Protein AF-R7QV29-F1 (afdb_monomer_lite)

pLDDT: mean 88.35, std 14.62, range [29.02, 98.06]

Secondary structure (DSSP, 8-state):
---S-TTS-SSPPPEEEEEEEEEE-TTSEEEEEEEEEEEEETT-EEEEE-TTS--EEEE--EEEEETTEEESEEESSEEEEEEET--GGG--TT-EEES--THHHHT-TT----HHHHHHHHHHHHHTT-HHHHHHHHHHHHT-EEEEE-EEETTEEE---EE-TTS-EEEEEBSSHHHHHTSTTSS-SSS-S-EEEEEHHHHHHHHHTT-SEEEESTTSSS-EEEEHHHHHHH--

Foldseek 3Di:
DDDPDPPPPPDPWWKKWWFADWDDPDLFWIKTKTWMAIKDFQQQKKWKDFQPDDIDIFGQNWKALDVVRTDGMDHGGIIITTTTRYDPVNHDHRIMIISDDQVVCVVPQQFTADSSQVNLLVCCVVCVVPPVSVVRNLSSQQFDKWKFAWADDPPDIDGDWDADPVGAIARETENGPVLVVLPPPPDDPNRHGTIGIDHSVRRLVVCVPPGQFHWYSPRDPRIDTDGNVNSVVSND

Structure (mmCIF, N/CA/C/O backbone):
data_AF-R7QV29-F1
#
_entry.id   AF-R7QV29-F1
#
loop_
_atom_site.group_PDB
_atom_site.id
_atom_site.type_symbol
_atom_site.label_atom_id
_atom_site.label_alt_id
_atom_site.label_comp_id
_atom_site.label_asym_id
_atom_site.label_entity_id
_atom_site.label_seq_id
_atom_site.pdbx_PDB_ins_code
_atom_site.Cartn_x
_atom_site.Cartn_y
_atom_site.Cartn_z
_atom_site.occupancy
_atom_site.B_iso_or_equiv
_atom_site.auth_seq_id
_atom_site.auth_comp_id
_atom_site.auth_asym_id
_atom_site.auth_atom_id
_atom_site.pdbx_PDB_model_num
ATOM 1 N N . MET A 1 1 ? -12.375 -16.894 -21.759 1.00 30.44 1 MET A N 1
ATOM 2 C CA . MET A 1 1 ? -12.915 -17.848 -20.767 1.00 30.44 1 MET A CA 1
ATOM 3 C C . MET A 1 1 ? -12.018 -19.079 -20.794 1.00 30.44 1 MET A C 1
ATOM 5 O O . MET A 1 1 ? -11.890 -19.661 -21.859 1.00 30.44 1 MET A O 1
ATOM 9 N N . GLY A 1 2 ? -11.360 -19.388 -19.665 1.00 30.58 2 GLY A N 1
ATOM 10 C CA . GLY A 1 2 ? -10.344 -20.448 -19.492 1.00 30.58 2 GLY A CA 1
ATOM 11 C C . GLY A 1 2 ? -8.969 -20.074 -20.071 1.00 30.58 2 GLY A C 1
ATOM 12 O O . GLY A 1 2 ? -8.915 -19.485 -21.136 1.00 30.58 2 GLY A O 1
ATOM 13 N N . LEU A 1 3 ? -7.810 -20.314 -19.462 1.00 32.19 3 LEU A N 1
ATOM 14 C CA . LEU A 1 3 ? -7.405 -21.045 -18.265 1.00 32.19 3 LEU A CA 1
ATOM 15 C C . LEU A 1 3 ? -6.012 -20.490 -17.891 1.00 32.19 3 LEU A C 1
ATOM 17 O O . LEU A 1 3 ? -5.029 -20.883 -18.504 1.00 32.19 3 LEU A O 1
ATOM 21 N N . PHE A 1 4 ? -5.903 -19.597 -16.905 1.00 33.19 4 PHE A N 1
ATOM 22 C CA . PHE A 1 4 ? -4.655 -19.499 -16.139 1.00 33.19 4 PHE A CA 1
ATOM 23 C C . PHE A 1 4 ? -4.859 -20.382 -14.918 1.00 33.19 4 PHE A C 1
ATOM 25 O O . PHE A 1 4 ? -5.680 -20.091 -14.043 1.00 33.19 4 PHE A O 1
ATOM 32 N N . GLY A 1 5 ? -4.243 -21.558 -14.996 1.00 30.06 5 GLY A N 1
ATOM 33 C CA . GLY A 1 5 ? -4.505 -22.700 -14.143 1.00 30.06 5 GLY A CA 1
ATOM 34 C C . GLY A 1 5 ? -4.355 -22.368 -12.665 1.00 30.06 5 GLY A C 1
ATOM 35 O O . GLY A 1 5 ? -3.378 -21.773 -12.226 1.00 30.06 5 GLY A O 1
ATOM 36 N N . LYS A 1 6 ? -5.303 -22.874 -11.875 1.00 34.66 6 LYS A N 1
ATOM 37 C CA . LYS A 1 6 ? -5.246 -22.985 -10.409 1.00 34.66 6 LYS A CA 1
ATOM 38 C C . LYS A 1 6 ? -4.009 -23.747 -9.880 1.00 34.66 6 LYS A C 1
ATOM 40 O O . LYS A 1 6 ? -3.903 -23.910 -8.674 1.00 34.66 6 LYS A O 1
ATOM 45 N N . LYS A 1 7 ? -3.114 -24.237 -10.749 1.00 29.02 7 LYS A N 1
ATOM 46 C CA . LYS A 1 7 ? -2.024 -25.169 -10.426 1.00 29.02 7 LYS A CA 1
ATOM 47 C C . LYS A 1 7 ? -0.614 -24.559 -10.423 1.00 29.02 7 LYS A C 1
ATOM 49 O O . LYS A 1 7 ? 0.268 -25.199 -9.877 1.00 29.02 7 LYS A O 1
ATOM 54 N N . ASP A 1 8 ? -0.429 -23.330 -10.916 1.00 33.72 8 ASP A N 1
ATOM 55 C CA . ASP A 1 8 ? 0.875 -22.627 -10.888 1.00 33.72 8 ASP A CA 1
ATOM 56 C C . ASP A 1 8 ? 1.001 -21.632 -9.715 1.00 33.72 8 ASP A C 1
ATOM 58 O O . ASP A 1 8 ? 1.963 -20.880 -9.619 1.00 33.72 8 ASP A O 1
ATOM 62 N N . ARG A 1 9 ? 0.012 -21.593 -8.807 1.00 42.16 9 ARG A N 1
ATOM 63 C CA . ARG A 1 9 ? -0.048 -20.629 -7.690 1.00 42.16 9 ARG A CA 1
ATOM 64 C C . ARG A 1 9 ? 0.623 -21.107 -6.397 1.00 42.16 9 ARG A C 1
ATOM 66 O O . ARG A 1 9 ? 0.481 -20.447 -5.371 1.00 42.16 9 ARG A O 1
ATOM 73 N N . GLU A 1 10 ? 1.341 -22.226 -6.415 1.00 38.50 10 GLU A N 1
ATOM 74 C CA . GLU A 1 10 ? 2.163 -22.639 -5.274 1.00 38.50 10 GLU A CA 1
ATOM 75 C C . GLU A 1 10 ? 3.610 -22.158 -5.464 1.00 38.50 10 GLU A C 1
ATOM 77 O O . GLU A 1 10 ? 4.385 -22.742 -6.216 1.00 38.50 10 GLU A O 1
ATOM 82 N N . LYS A 1 11 ? 3.942 -21.094 -4.711 1.00 39.00 11 LYS A N 1
ATOM 83 C CA . LYS A 1 11 ? 5.266 -20.477 -4.480 1.00 39.00 11 LYS A CA 1
ATOM 84 C C . LYS A 1 11 ? 5.847 -19.530 -5.545 1.00 39.00 11 LYS A C 1
ATOM 86 O O . LYS A 1 11 ? 7.061 -19.484 -5.712 1.00 39.00 11 LYS A O 1
ATOM 91 N N . ALA A 1 12 ? 5.040 -18.648 -6.130 1.00 53.72 12 ALA A N 1
ATOM 92 C CA . ALA A 1 12 ? 5.556 -17.292 -6.344 1.00 53.72 12 ALA A CA 1
ATOM 93 C C . ALA A 1 12 ? 5.382 -16.542 -5.015 1.00 53.72 12 ALA A C 1
ATOM 95 O O . ALA A 1 12 ? 4.271 -16.499 -4.483 1.00 53.72 12 ALA A O 1
ATOM 96 N N . GLY A 1 13 ? 6.465 -16.026 -4.430 1.00 73.69 13 GLY A N 1
ATOM 97 C CA . GLY A 1 13 ? 6.347 -15.140 -3.271 1.00 73.69 13 GLY A CA 1
ATOM 98 C C . GLY A 1 13 ? 5.422 -13.969 -3.612 1.00 73.69 13 GLY A C 1
ATOM 99 O O . GLY A 1 13 ? 5.415 -13.495 -4.749 1.00 73.69 13 GLY A O 1
ATOM 100 N N . GLN A 1 14 ? 4.600 -13.520 -2.663 1.00 88.50 14 GLN A N 1
ATOM 101 C CA . GLN A 1 14 ? 3.883 -12.262 -2.853 1.00 88.50 14 GLN A CA 1
ATOM 102 C C . GLN A 1 14 ? 4.903 -11.128 -2.948 1.00 88.50 14 GLN A C 1
ATOM 104 O O . GLN A 1 14 ? 5.891 -11.120 -2.208 1.00 88.50 14 GLN A O 1
ATOM 109 N N . PHE A 1 15 ? 4.662 -10.167 -3.836 1.00 94.56 15 PHE A N 1
ATOM 110 C CA . PHE A 1 15 ? 5.488 -8.970 -3.881 1.00 94.56 15 PHE A CA 1
ATOM 111 C C . PHE A 1 15 ? 4.684 -7.708 -4.147 1.00 94.56 15 PHE A C 1
ATOM 113 O O . PHE A 1 15 ? 3.600 -7.729 -4.735 1.00 94.56 15 PHE A O 1
ATOM 120 N N . ILE A 1 16 ? 5.270 -6.593 -3.735 1.00 96.06 16 ILE A N 1
ATOM 121 C CA . ILE A 1 16 ? 4.829 -5.234 -4.005 1.00 96.06 16 ILE A CA 1
ATOM 122 C C . ILE A 1 16 ? 6.014 -4.494 -4.617 1.00 96.06 16 ILE A C 1
ATOM 124 O O . ILE A 1 16 ? 7.119 -4.558 -4.093 1.00 96.06 16 ILE A O 1
ATOM 128 N N . PHE A 1 17 ? 5.800 -3.786 -5.715 1.00 98.00 17 PHE A N 1
ATOM 129 C CA . PHE A 1 17 ? 6.807 -2.955 -6.358 1.00 98.00 17 PHE A CA 1
ATOM 130 C C . PHE A 1 17 ? 6.273 -1.532 -6.496 1.00 98.00 17 PHE A C 1
ATOM 132 O O . PHE A 1 17 ? 5.232 -1.326 -7.118 1.00 98.00 17 PHE A O 1
ATOM 139 N N . LEU A 1 18 ? 6.974 -0.548 -5.934 1.00 98.06 18 LEU A N 1
ATOM 140 C CA . LEU A 1 18 ? 6.636 0.866 -6.101 1.00 98.06 18 LEU A CA 1
ATOM 141 C C . LEU A 1 18 ? 7.460 1.462 -7.242 1.00 98.06 18 LEU A C 1
ATOM 143 O O . LEU A 1 18 ? 8.682 1.554 -7.142 1.00 98.06 18 LEU A O 1
ATOM 147 N N . THR A 1 19 ? 6.791 1.920 -8.299 1.00 97.69 19 THR A N 1
ATOM 148 C CA . THR A 1 19 ? 7.456 2.549 -9.446 1.00 97.69 19 THR A CA 1
ATOM 149 C C . THR A 1 19 ? 7.953 3.944 -9.093 1.00 97.69 19 THR A C 1
ATOM 151 O O . THR A 1 19 ? 7.160 4.855 -8.863 1.00 97.69 19 THR A O 1
ATOM 154 N N . GLU A 1 20 ? 9.262 4.154 -9.126 1.00 97.44 20 GLU A N 1
ATOM 155 C CA . GLU A 1 20 ? 9.877 5.445 -8.813 1.00 97.44 20 GLU A CA 1
ATOM 156 C C . GLU A 1 20 ? 10.260 6.233 -10.066 1.00 97.44 20 GLU A C 1
ATOM 158 O O . GLU A 1 20 ? 10.192 7.465 -10.072 1.00 97.44 20 GLU A O 1
ATOM 163 N N . GLN A 1 21 ? 10.659 5.531 -11.127 1.00 96.25 21 GLN A N 1
ATOM 164 C CA . GLN A 1 21 ? 11.055 6.106 -12.410 1.00 96.25 21 GLN A CA 1
ATOM 165 C C . GLN A 1 21 ? 10.617 5.207 -13.560 1.00 96.25 21 GLN A C 1
ATOM 167 O O . GLN A 1 21 ? 10.436 4.002 -13.398 1.00 96.25 21 GLN A O 1
ATOM 172 N N . ILE A 1 22 ? 10.426 5.803 -14.736 1.00 96.12 22 ILE A N 1
ATOM 173 C CA . ILE A 1 22 ? 9.948 5.094 -15.921 1.00 96.12 22 ILE A CA 1
ATOM 174 C C . ILE A 1 22 ? 10.713 5.590 -17.140 1.00 96.12 22 ILE A C 1
ATOM 176 O O . ILE A 1 22 ? 10.711 6.787 -17.436 1.00 96.12 22 ILE A O 1
ATOM 180 N N . PHE A 1 23 ? 11.299 4.654 -17.876 1.00 94.31 23 PHE A N 1
ATOM 181 C CA . PHE A 1 23 ? 12.044 4.894 -19.101 1.00 94.31 23 PHE A CA 1
ATOM 182 C C . PHE A 1 23 ? 11.326 4.231 -20.274 1.00 94.31 23 PHE A C 1
ATOM 184 O O . PHE A 1 23 ? 10.958 3.058 -20.215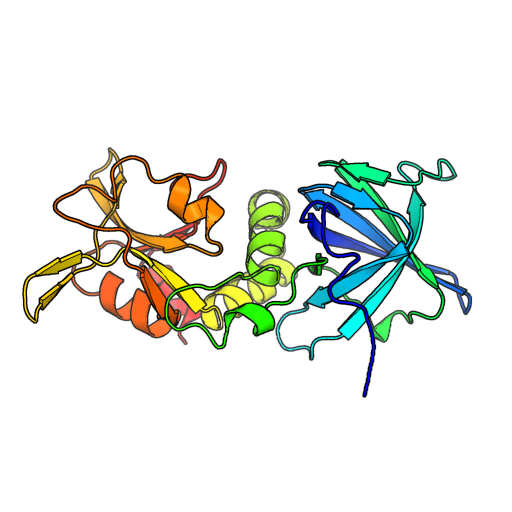 1.00 94.31 23 PHE A O 1
ATOM 191 N N . SER A 1 24 ? 11.120 4.986 -21.353 1.00 91.44 24 SER A N 1
ATOM 192 C CA . SER A 1 24 ? 10.597 4.429 -22.599 1.00 91.44 24 SER A CA 1
ATOM 193 C C . SER A 1 24 ? 11.737 3.915 -23.464 1.00 91.44 24 SER A C 1
ATOM 195 O O . SER A 1 24 ? 12.696 4.636 -23.728 1.00 91.44 24 SER A O 1
ATOM 197 N N . MET A 1 25 ? 11.599 2.680 -23.941 1.00 87.00 25 MET A N 1
ATOM 198 C CA . MET A 1 25 ? 12.522 2.045 -24.881 1.00 87.00 25 MET A CA 1
ATOM 199 C C . MET A 1 25 ? 11.965 2.124 -26.314 1.00 87.00 25 MET A C 1
ATOM 201 O O . MET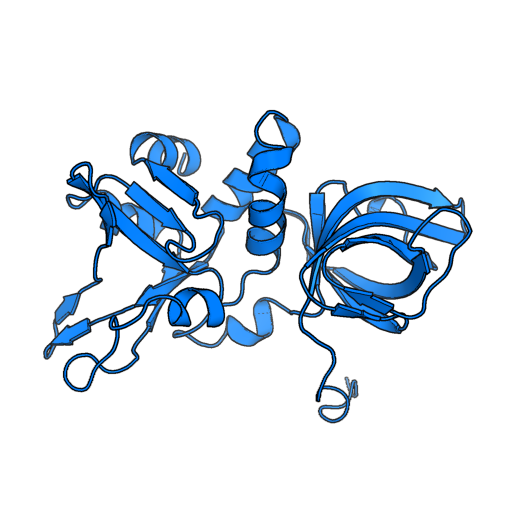 A 1 25 ? 11.992 1.154 -27.071 1.00 87.00 25 MET A O 1
ATOM 205 N N . GLY A 1 26 ? 11.390 3.273 -26.685 1.00 81.06 26 GLY A N 1
ATOM 206 C CA . GLY A 1 26 ? 10.747 3.469 -27.985 1.00 81.06 26 GLY A CA 1
ATOM 207 C C . GLY A 1 26 ? 9.526 2.564 -28.170 1.00 81.06 26 GLY A C 1
ATOM 208 O O . GLY A 1 26 ? 8.640 2.539 -27.320 1.00 81.06 26 GLY A O 1
ATOM 209 N N . GLN A 1 27 ? 9.477 1.824 -29.283 1.00 77.62 27 GLN A N 1
ATOM 210 C CA . GLN A 1 27 ? 8.390 0.874 -29.571 1.00 77.62 27 GLN A CA 1
ATOM 211 C C . GLN A 1 27 ? 8.576 -0.505 -28.920 1.00 77.62 27 GLN A C 1
ATOM 213 O O . GLN A 1 27 ? 7.690 -1.344 -29.040 1.00 77.62 27 GLN A O 1
ATOM 218 N N . ILE A 1 28 ? 9.704 -0.743 -28.240 1.00 83.81 28 ILE A N 1
ATOM 219 C CA . ILE A 1 28 ? 10.023 -2.044 -27.635 1.00 83.81 28 ILE A CA 1
ATOM 220 C C . ILE A 1 28 ? 9.204 -2.250 -26.355 1.00 83.81 28 ILE A C 1
ATOM 222 O O . ILE A 1 28 ? 8.608 -3.305 -26.149 1.00 83.81 28 ILE A O 1
ATOM 226 N N . GLY A 1 29 ? 9.145 -1.229 -25.501 1.00 92.88 29 GLY A N 1
ATOM 227 C CA . GLY A 1 29 ? 8.442 -1.326 -24.230 1.00 92.88 29 GLY A CA 1
ATOM 228 C C . GLY A 1 29 ? 8.845 -0.257 -23.226 1.00 92.88 29 GLY A C 1
ATOM 229 O O . GLY A 1 29 ? 9.386 0.802 -23.577 1.00 92.88 29 GLY A O 1
ATOM 230 N N . ILE A 1 30 ? 8.588 -0.561 -21.958 1.00 95.69 30 ILE A N 1
ATOM 231 C CA . ILE A 1 30 ? 8.885 0.297 -20.812 1.00 95.69 30 ILE A CA 1
ATOM 232 C C . ILE A 1 30 ? 9.823 -0.421 -19.843 1.00 95.69 30 ILE A C 1
ATOM 234 O O . ILE A 1 30 ? 9.645 -1.605 -19.575 1.00 95.69 30 ILE A O 1
ATOM 238 N N . ALA A 1 31 ? 10.769 0.324 -19.270 1.00 96.06 31 ALA A N 1
ATOM 239 C CA . ALA A 1 31 ? 11.483 -0.060 -18.058 1.00 96.06 31 ALA A CA 1
ATOM 240 C C . ALA A 1 31 ? 10.973 0.782 -16.878 1.00 96.06 31 ALA A C 1
ATOM 242 O O . ALA A 1 31 ? 11.036 2.014 -16.909 1.00 96.06 31 ALA A O 1
ATOM 243 N N . ALA A 1 32 ? 10.446 0.124 -15.851 1.00 97.31 32 ALA A N 1
ATOM 244 C CA . ALA A 1 32 ? 10.024 0.725 -14.595 1.00 97.31 32 ALA A CA 1
ATOM 245 C C . ALA A 1 32 ? 11.087 0.443 -13.531 1.00 97.31 32 ALA A C 1
ATOM 247 O O . ALA A 1 32 ? 11.378 -0.712 -13.237 1.00 97.31 32 ALA A O 1
ATOM 248 N N . VAL A 1 33 ? 11.658 1.492 -12.946 1.00 97.94 33 VAL A N 1
ATOM 249 C CA . VAL A 1 33 ? 12.658 1.384 -11.878 1.00 97.94 33 VAL A CA 1
ATOM 250 C C . VAL A 1 33 ? 12.003 1.722 -10.552 1.00 97.94 33 VAL A C 1
ATOM 252 O O . VAL A 1 33 ? 11.277 2.714 -10.446 1.00 97.94 33 VAL A O 1
ATOM 255 N N . GLY A 1 34 ? 12.249 0.895 -9.545 1.00 98.00 34 GLY A N 1
ATOM 256 C CA . GLY A 1 34 ? 11.598 1.019 -8.253 1.00 98.00 34 GLY A CA 1
ATOM 257 C C . GLY A 1 34 ? 12.096 0.005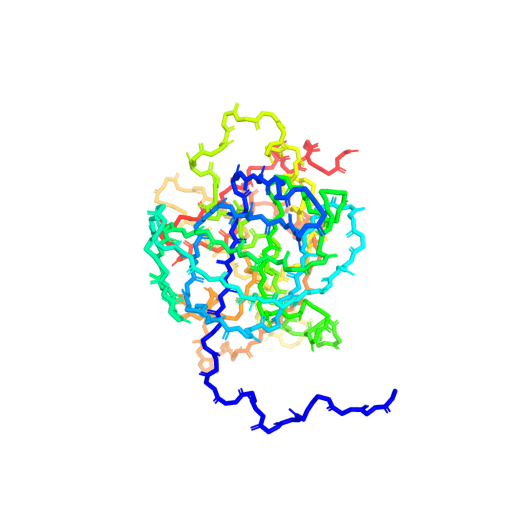 -7.242 1.00 98.00 34 GLY A C 1
ATOM 258 O O . GLY A 1 34 ? 13.030 -0.747 -7.515 1.00 98.00 34 GLY A O 1
ATOM 259 N N . THR A 1 35 ? 11.474 -0.003 -6.069 1.00 96.31 35 THR A N 1
ATOM 260 C CA . THR A 1 35 ? 11.815 -0.935 -4.989 1.00 96.31 35 THR A CA 1
ATOM 261 C C . THR A 1 35 ? 10.802 -2.071 -4.955 1.00 96.31 35 THR A C 1
ATOM 263 O O . THR A 1 35 ? 9.599 -1.808 -4.927 1.00 96.31 35 THR A O 1
ATOM 266 N N . VAL A 1 36 ? 11.281 -3.319 -4.951 1.00 96.38 36 VAL A N 1
ATOM 267 C CA . VAL A 1 36 ? 10.465 -4.506 -4.673 1.00 96.38 36 VAL A CA 1
ATOM 268 C C . VAL A 1 36 ? 10.526 -4.848 -3.183 1.00 96.38 36 VAL A C 1
ATOM 270 O O . VAL A 1 36 ? 11.598 -4.844 -2.586 1.00 96.38 36 VAL A O 1
ATOM 273 N N . SER A 1 37 ? 9.379 -5.162 -2.592 1.00 94.25 37 SER A N 1
ATOM 274 C CA . SER A 1 37 ? 9.226 -5.810 -1.288 1.00 94.25 37 SER A CA 1
ATOM 275 C C . SER A 1 37 ? 8.593 -7.178 -1.515 1.00 94.25 37 SER A C 1
ATOM 277 O O . SER A 1 37 ? 7.553 -7.270 -2.166 1.00 94.25 37 SER A O 1
ATOM 279 N N . GLY A 1 38 ? 9.213 -8.237 -1.007 1.00 93.81 38 GLY A N 1
ATOM 280 C CA . GLY A 1 38 ? 8.949 -9.611 -1.432 1.00 93.81 38 GLY A CA 1
ATOM 281 C C . GLY A 1 38 ? 9.786 -10.005 -2.649 1.00 93.81 38 GLY A C 1
ATOM 282 O O . GLY A 1 38 ? 10.745 -9.312 -3.001 1.00 93.81 38 GLY A O 1
ATOM 283 N N . LYS A 1 39 ? 9.432 -11.132 -3.274 1.00 95.50 39 LYS A N 1
ATOM 284 C CA . LYS A 1 39 ? 10.217 -11.765 -4.342 1.00 95.50 39 LYS A CA 1
ATOM 285 C C . LYS A 1 39 ? 9.489 -11.714 -5.685 1.00 95.50 39 LYS A C 1
ATOM 287 O O . LYS A 1 39 ? 8.369 -12.207 -5.786 1.00 95.50 39 LYS A O 1
ATOM 292 N N . VAL A 1 40 ? 10.146 -11.164 -6.703 1.00 96.44 40 VAL A N 1
ATOM 293 C CA . VAL A 1 40 ? 9.656 -11.075 -8.090 1.00 96.44 40 VAL A CA 1
ATOM 294 C C . VAL A 1 40 ? 10.546 -11.893 -9.020 1.00 96.44 40 VAL A C 1
ATOM 296 O O . VAL A 1 40 ? 11.764 -11.925 -8.832 1.00 96.44 40 VAL A O 1
ATOM 299 N N . HIS A 1 41 ? 9.947 -12.517 -10.032 1.00 96.62 41 HIS A N 1
ATOM 300 C CA . HIS A 1 41 ? 10.644 -13.272 -11.071 1.00 96.62 41 HIS A CA 1
ATOM 301 C C . HIS A 1 41 ? 10.297 -12.753 -12.469 1.00 96.62 41 HIS A C 1
ATOM 303 O O . HIS A 1 41 ? 9.224 -12.193 -12.717 1.00 96.62 41 HIS A O 1
ATOM 309 N N . VAL A 1 42 ? 11.204 -12.983 -13.415 1.00 97.12 42 VAL A N 1
ATOM 310 C CA . VAL A 1 42 ? 10.884 -12.877 -14.840 1.00 97.12 42 VAL A CA 1
ATOM 311 C C . VAL A 1 42 ? 9.763 -13.869 -15.172 1.00 97.12 42 VAL A C 1
ATOM 313 O O . VAL A 1 42 ? 9.747 -15.006 -14.710 1.00 97.12 42 VAL A O 1
ATOM 316 N N . GLY A 1 43 ? 8.796 -13.422 -15.966 1.00 95.81 43 GLY A N 1
ATOM 317 C CA . GLY A 1 43 ? 7.596 -14.174 -16.319 1.00 95.81 43 GLY A CA 1
ATOM 318 C C . GLY A 1 43 ? 6.411 -13.957 -15.376 1.00 95.81 43 GLY A C 1
ATOM 319 O O . GLY A 1 43 ? 5.300 -14.356 -15.737 1.00 95.81 43 GLY A O 1
ATOM 320 N N . ASP A 1 44 ? 6.594 -13.291 -14.229 1.00 95.62 44 ASP A N 1
ATOM 321 C CA . ASP A 1 44 ? 5.497 -13.025 -13.297 1.00 95.62 44 ASP A CA 1
ATOM 322 C C . ASP A 1 44 ? 4.408 -12.165 -13.949 1.00 95.62 44 ASP A C 1
ATOM 324 O O . ASP A 1 44 ? 4.671 -11.109 -14.534 1.00 95.62 44 ASP A O 1
ATOM 328 N N . ALA A 1 45 ? 3.157 -12.609 -13.818 1.00 94.44 45 ALA A N 1
ATOM 329 C CA . ALA A 1 45 ? 1.996 -11.793 -14.136 1.00 94.44 45 ALA A CA 1
ATOM 330 C C . ALA A 1 45 ? 1.778 -10.762 -13.023 1.00 94.44 45 ALA A C 1
ATOM 332 O O . ALA A 1 45 ? 1.725 -11.108 -11.841 1.00 94.44 45 ALA A O 1
ATOM 333 N N . VAL A 1 46 ? 1.606 -9.501 -13.410 1.00 95.12 46 VAL A N 1
ATOM 334 C CA . VAL A 1 46 ? 1.477 -8.381 -12.477 1.00 95.12 46 VAL A CA 1
ATOM 335 C C . VAL A 1 46 ? 0.239 -7.561 -12.767 1.00 95.12 46 VAL A C 1
ATOM 337 O O . VAL A 1 46 ? -0.137 -7.355 -13.920 1.00 95.12 46 VAL A O 1
ATOM 340 N N . TYR A 1 47 ? -0.363 -7.054 -11.703 1.00 95.00 47 TYR A N 1
ATOM 341 C CA . TYR A 1 47 ? -1.410 -6.052 -11.740 1.00 95.00 47 TYR A CA 1
ATOM 342 C C . TYR A 1 47 ? -0.803 -4.679 -11.482 1.00 95.00 47 TYR A C 1
ATOM 344 O O . TYR A 1 47 ? 0.026 -4.524 -10.584 1.00 95.00 47 TYR A O 1
ATOM 352 N N . LEU A 1 48 ? -1.218 -3.695 -12.274 1.00 95.00 48 LEU A N 1
ATOM 353 C CA . LEU A 1 48 ? -0.763 -2.316 -12.185 1.00 95.00 48 LEU A CA 1
ATOM 354 C C . LEU A 1 48 ? -1.847 -1.482 -11.511 1.00 95.00 48 LEU A C 1
ATOM 356 O O . LEU A 1 48 ? -2.939 -1.302 -12.054 1.00 95.00 48 LEU A O 1
ATOM 360 N N . TYR A 1 49 ? -1.516 -0.948 -10.345 1.00 95.00 49 TYR A N 1
ATOM 361 C CA . TYR A 1 49 ? -2.374 -0.082 -9.559 1.00 95.00 49 TYR A CA 1
ATOM 362 C C . TYR A 1 49 ? -1.877 1.352 -9.652 1.00 95.00 49 TYR A C 1
ATOM 364 O O . TYR A 1 49 ? -0.762 1.660 -9.239 1.00 95.00 49 TYR A O 1
ATOM 372 N N . HIS A 1 50 ? -2.732 2.256 -10.111 1.00 94.06 50 HIS A N 1
ATOM 373 C CA . HIS A 1 50 ? -2.505 3.687 -9.967 1.00 94.06 50 HIS A CA 1
ATOM 374 C C . HIS A 1 50 ? -3.793 4.353 -9.473 1.00 94.06 50 HIS A C 1
ATOM 376 O O . HIS A 1 50 ? -4.871 4.003 -9.958 1.00 94.06 50 HIS A O 1
ATOM 382 N N . PRO A 1 51 ? -3.728 5.265 -8.488 1.00 89.44 51 PRO A N 1
ATOM 383 C CA . PRO A 1 51 ? -4.929 5.873 -7.920 1.00 89.44 51 PRO A CA 1
ATOM 384 C C . PRO A 1 51 ? -5.812 6.519 -8.993 1.00 89.44 51 PRO A C 1
ATOM 386 O O . PRO A 1 51 ? -5.317 7.252 -9.850 1.00 89.44 51 PRO A O 1
ATOM 389 N N . GLY A 1 52 ? -7.107 6.191 -8.979 1.00 82.81 52 GLY A N 1
ATOM 390 C CA . GLY A 1 52 ? -8.095 6.690 -9.945 1.00 82.81 52 GLY A CA 1
ATOM 391 C C . GLY A 1 52 ? -7.999 6.107 -11.363 1.00 82.81 52 GLY A C 1
ATOM 392 O O . GLY A 1 52 ? -8.755 6.529 -12.236 1.00 82.81 52 GLY A O 1
ATOM 393 N N . VAL A 1 53 ? -7.103 5.147 -11.616 1.00 89.00 53 VAL A N 1
ATOM 394 C CA . VAL A 1 53 ? -6.911 4.518 -12.933 1.00 89.00 53 VAL A CA 1
ATOM 395 C C . VAL A 1 53 ? -7.423 3.071 -12.896 1.00 89.00 53 VAL A C 1
ATOM 397 O O . VAL A 1 53 ? -7.155 2.366 -11.920 1.00 89.00 53 VAL A O 1
ATOM 400 N N . PRO A 1 54 ? -8.146 2.597 -13.932 1.00 86.69 54 PRO A N 1
ATOM 401 C CA . PRO A 1 54 ? -8.574 1.204 -14.016 1.00 86.69 54 PRO A CA 1
ATOM 402 C C . PRO A 1 54 ? -7.411 0.214 -13.907 1.00 86.69 54 PRO A C 1
ATOM 404 O O . PRO A 1 54 ? -6.326 0.452 -14.438 1.00 86.69 54 PRO A O 1
ATOM 407 N N . LEU A 1 55 ? -7.672 -0.922 -13.257 1.00 87.81 55 LEU A N 1
ATOM 408 C CA . LEU A 1 55 ? -6.697 -1.995 -13.095 1.00 87.81 55 LEU A CA 1
ATOM 409 C C . LEU A 1 55 ? -6.229 -2.508 -14.461 1.00 87.81 55 LEU A C 1
ATOM 411 O O . LEU A 1 55 ? -7.043 -2.934 -15.284 1.00 87.81 55 LEU A O 1
ATOM 415 N N . ALA A 1 56 ? -4.917 -2.518 -14.669 1.00 90.31 56 ALA A N 1
ATOM 416 C CA . ALA A 1 56 ? -4.286 -3.142 -15.825 1.00 90.31 56 ALA A CA 1
ATOM 417 C C . ALA A 1 56 ? -3.457 -4.354 -15.388 1.00 90.31 56 ALA A C 1
ATOM 419 O O . ALA A 1 56 ? -3.138 -4.514 -14.209 1.00 90.31 56 ALA A O 1
ATOM 420 N N . ALA A 1 57 ? -3.107 -5.209 -16.344 1.00 92.56 57 ALA A N 1
ATOM 421 C CA . ALA A 1 57 ? -2.224 -6.341 -16.115 1.00 92.56 57 ALA A CA 1
ATOM 422 C C . ALA A 1 57 ? -1.116 -6.377 -17.167 1.00 92.56 57 ALA A C 1
ATOM 424 O O . ALA A 1 57 ? -1.324 -5.976 -18.314 1.00 92.56 57 ALA A O 1
ATOM 425 N N . ALA A 1 58 ? 0.046 -6.873 -16.767 1.00 94.38 58 ALA A N 1
ATOM 426 C CA . ALA A 1 58 ? 1.193 -7.095 -17.632 1.00 94.38 58 ALA A CA 1
ATOM 427 C C . ALA A 1 58 ? 1.962 -8.335 -17.168 1.00 94.38 58 ALA A C 1
ATOM 429 O O . ALA A 1 58 ? 1.555 -9.020 -16.226 1.00 94.38 58 ALA A O 1
ATOM 430 N N . ARG A 1 59 ? 3.080 -8.619 -17.827 1.00 95.94 59 ARG A N 1
ATOM 431 C CA . ARG A 1 59 ? 4.019 -9.660 -17.426 1.00 95.94 59 ARG A CA 1
ATOM 432 C C . ARG A 1 59 ? 5.415 -9.062 -17.359 1.00 95.94 59 ARG A C 1
ATOM 434 O O . ARG A 1 59 ? 5.762 -8.272 -18.226 1.00 95.94 59 ARG A O 1
ATOM 441 N N . VAL A 1 60 ? 6.191 -9.416 -16.342 1.00 97.19 60 VAL A N 1
ATOM 442 C CA . VAL A 1 60 ? 7.605 -9.028 -16.270 1.00 97.19 60 VAL A CA 1
ATOM 443 C C . VAL A 1 60 ? 8.355 -9.795 -17.356 1.00 97.19 60 VAL A C 1
ATOM 445 O O . VAL A 1 60 ? 8.492 -11.009 -17.256 1.00 97.19 60 VAL A O 1
ATOM 448 N N . ASP A 1 61 ? 8.822 -9.123 -18.403 1.00 97.19 61 ASP A N 1
ATOM 449 C CA . ASP A 1 61 ? 9.534 -9.791 -19.503 1.00 97.19 61 ASP A CA 1
ATOM 450 C C . ASP A 1 61 ? 11.047 -9.839 -19.256 1.00 97.19 61 ASP A C 1
ATOM 452 O O . ASP A 1 61 ? 11.725 -10.758 -19.709 1.00 97.19 61 ASP A O 1
ATOM 456 N N . LYS A 1 62 ? 11.583 -8.877 -18.493 1.00 97.00 62 LYS A N 1
ATOM 457 C CA . LYS A 1 62 ? 12.986 -8.871 -18.061 1.00 97.00 62 LYS A CA 1
ATOM 458 C C . LYS A 1 62 ? 13.169 -8.095 -16.757 1.00 97.00 62 LYS A C 1
ATOM 460 O O . LYS A 1 62 ? 12.416 -7.169 -16.459 1.00 97.00 62 LYS A O 1
ATOM 465 N N . LEU A 1 63 ? 14.206 -8.456 -16.007 1.00 96.81 63 LEU A N 1
ATOM 466 C CA . LEU A 1 63 ? 14.609 -7.809 -14.767 1.00 96.81 63 LEU A CA 1
ATOM 467 C C . LEU A 1 63 ? 16.103 -7.441 -14.807 1.00 96.81 63 LEU A C 1
ATOM 469 O O . LEU A 1 63 ? 16.929 -8.239 -15.253 1.00 96.81 63 LEU A O 1
ATOM 473 N N . GLU A 1 64 ? 16.465 -6.244 -14.334 1.00 97.25 64 GLU A N 1
ATOM 474 C CA . GLU A 1 64 ? 17.864 -5.816 -14.156 1.00 97.25 64 GLU A CA 1
ATOM 475 C C . GLU A 1 64 ? 18.121 -5.265 -12.744 1.00 97.25 64 GLU A C 1
ATOM 477 O O . GLU A 1 64 ? 17.414 -4.371 -12.277 1.00 97.25 64 GLU A O 1
ATOM 482 N N . LEU A 1 65 ? 19.171 -5.763 -12.079 1.00 96.50 65 LEU A N 1
ATOM 483 C CA . LEU A 1 65 ? 19.604 -5.296 -10.746 1.00 96.50 65 LEU A CA 1
ATOM 484 C C . LEU A 1 65 ? 20.509 -4.054 -10.820 1.00 96.50 65 LEU A C 1
ATOM 486 O O . LEU A 1 65 ? 20.685 -3.331 -9.844 1.00 96.50 65 LEU A O 1
ATOM 490 N N . ALA A 1 66 ? 21.137 -3.845 -11.973 1.00 91.44 66 ALA A N 1
ATOM 491 C CA . ALA A 1 66 ? 21.947 -2.684 -12.322 1.00 91.44 66 ALA A CA 1
ATOM 492 C C . ALA A 1 66 ? 22.005 -2.592 -13.858 1.00 91.44 66 ALA A C 1
ATOM 494 O O . ALA A 1 66 ? 21.751 -3.607 -14.511 1.00 91.44 66 ALA A O 1
ATOM 495 N N . PRO A 1 67 ? 22.370 -1.440 -14.453 1.00 88.00 67 PRO A N 1
ATOM 496 C CA . PRO A 1 67 ? 22.445 -1.299 -15.906 1.00 88.00 67 PRO A CA 1
ATOM 497 C C . PRO A 1 67 ? 23.257 -2.421 -16.567 1.00 88.00 67 PRO A C 1
ATOM 499 O O . PRO A 1 67 ? 24.444 -2.591 -16.281 1.00 88.00 67 PRO A O 1
ATOM 502 N N . GLY A 1 68 ? 22.605 -3.208 -17.428 1.00 87.75 68 GLY A N 1
ATOM 503 C CA . GLY A 1 68 ? 23.232 -4.333 -18.136 1.00 87.75 68 GLY A CA 1
ATOM 504 C C . GLY A 1 68 ? 23.454 -5.598 -17.293 1.00 87.75 68 GLY A C 1
ATOM 505 O O . GLY A 1 68 ? 23.933 -6.603 -17.819 1.00 87.75 68 GLY A O 1
ATOM 506 N N . ARG A 1 69 ? 23.080 -5.592 -16.009 1.00 94.81 69 ARG A N 1
ATOM 507 C CA . ARG A 1 69 ? 23.125 -6.755 -15.113 1.00 94.81 69 ARG A CA 1
ATOM 508 C C . ARG A 1 69 ? 21.726 -7.355 -14.971 1.00 94.81 69 ARG A C 1
ATOM 510 O O . ARG A 1 69 ? 21.020 -7.093 -13.994 1.00 94.81 69 ARG A O 1
ATOM 517 N N . GLY A 1 70 ? 21.349 -8.161 -15.961 1.00 96.25 70 GLY A N 1
ATOM 518 C CA . GLY A 1 70 ? 20.114 -8.945 -15.933 1.00 96.25 70 GLY A CA 1
ATOM 519 C C . GLY A 1 70 ? 20.094 -9.974 -14.799 1.00 96.25 70 GLY A C 1
ATOM 520 O O . GLY A 1 70 ? 21.148 -10.450 -14.368 1.00 96.25 70 GLY A O 1
ATOM 521 N N . ALA A 1 71 ? 18.899 -10.308 -14.325 1.00 96.94 71 ALA A N 1
ATOM 522 C CA . ALA A 1 71 ? 18.664 -11.397 -13.383 1.00 96.94 71 ALA A CA 1
ATOM 523 C C . ALA A 1 71 ? 17.290 -12.036 -13.638 1.00 96.94 71 ALA A C 1
ATOM 525 O O . ALA A 1 71 ? 16.420 -11.417 -14.243 1.00 96.94 71 ALA A O 1
ATOM 526 N N . GLU A 1 72 ? 17.106 -13.268 -13.167 1.00 96.88 72 GLU A N 1
ATOM 527 C CA . GLU A 1 72 ? 15.826 -13.988 -13.261 1.00 96.88 72 GLU A CA 1
ATOM 528 C C . GLU A 1 72 ? 14.889 -13.666 -12.089 1.00 96.88 72 GLU A C 1
ATOM 530 O O . GLU A 1 72 ? 13.678 -13.837 -12.196 1.00 96.88 72 GLU A O 1
ATOM 535 N N . GLU A 1 73 ? 15.439 -13.179 -10.974 1.00 96.44 73 GLU A N 1
ATOM 536 C CA . GLU A 1 73 ? 14.698 -12.847 -9.760 1.00 96.44 73 GLU A CA 1
ATOM 537 C C . GLU A 1 73 ? 15.319 -11.671 -8.997 1.00 96.44 73 GLU A C 1
ATOM 539 O O . GLU A 1 73 ? 16.520 -11.399 -9.105 1.00 96.44 73 GLU A O 1
ATOM 544 N N . ALA A 1 74 ? 14.495 -10.990 -8.202 1.00 96.38 74 ALA A N 1
ATOM 545 C CA . ALA A 1 74 ? 14.919 -9.995 -7.223 1.00 96.38 74 ALA A CA 1
ATOM 546 C C . ALA A 1 74 ? 14.066 -10.090 -5.957 1.00 96.38 74 ALA A C 1
ATOM 548 O O . ALA A 1 74 ? 12.887 -10.439 -6.014 1.00 96.38 74 ALA A O 1
ATOM 549 N N . GLU A 1 75 ? 14.655 -9.744 -4.815 1.00 96.19 75 GLU A N 1
ATOM 550 C CA . GLU A 1 75 ? 13.976 -9.767 -3.526 1.00 96.19 75 GLU A CA 1
ATOM 551 C C . GLU A 1 75 ? 14.404 -8.573 -2.671 1.00 96.19 75 GLU A C 1
ATOM 553 O O . GLU A 1 75 ? 15.599 -8.323 -2.511 1.00 96.19 75 GLU A O 1
ATOM 558 N N . ASN A 1 76 ? 13.422 -7.853 -2.118 1.00 94.81 76 ASN A N 1
ATOM 559 C CA . ASN A 1 76 ? 13.625 -6.768 -1.148 1.00 94.81 76 ASN A CA 1
ATOM 560 C C . ASN A 1 76 ? 14.689 -5.727 -1.565 1.00 94.81 76 ASN A C 1
ATOM 562 O O . ASN A 1 76 ? 15.535 -5.333 -0.759 1.00 94.81 76 ASN A O 1
ATOM 566 N N . CYS A 1 77 ? 14.696 -5.304 -2.834 1.00 95.81 77 CYS A N 1
ATOM 567 C CA . CYS A 1 77 ? 15.738 -4.427 -3.372 1.00 95.81 77 CYS A CA 1
ATOM 568 C C . CYS A 1 77 ? 15.245 -3.482 -4.477 1.00 95.81 77 CYS A C 1
ATOM 570 O O . CYS A 1 77 ? 14.121 -3.579 -4.968 1.00 95.81 77 CYS A O 1
ATOM 572 N N . MET A 1 78 ? 16.100 -2.536 -4.871 1.00 97.19 78 MET A N 1
ATOM 573 C CA . MET A 1 78 ? 15.849 -1.694 -6.038 1.00 97.19 78 MET A CA 1
ATOM 574 C C . MET A 1 78 ? 16.129 -2.476 -7.322 1.00 97.19 78 MET A C 1
ATOM 576 O O . MET A 1 78 ? 17.161 -3.137 -7.437 1.00 97.19 78 MET A O 1
ATOM 580 N N . VAL A 1 79 ? 15.222 -2.381 -8.290 1.00 97.81 79 VAL A N 1
ATOM 581 C CA . VAL A 1 79 ? 15.261 -3.175 -9.515 1.00 97.81 79 VAL A CA 1
ATOM 582 C C . VAL A 1 79 ? 14.606 -2.436 -10.684 1.00 97.81 79 VAL A C 1
ATOM 584 O O . VAL A 1 79 ? 13.713 -1.607 -10.492 1.00 97.81 79 VAL A O 1
ATOM 587 N N . SER A 1 80 ? 15.057 -2.730 -11.904 1.00 97.88 80 SER A N 1
ATOM 588 C CA . SER A 1 80 ? 14.384 -2.344 -13.146 1.00 97.88 80 SER A CA 1
ATOM 589 C C . SER A 1 80 ? 13.557 -3.515 -13.669 1.00 97.88 80 SER A C 1
ATOM 591 O O . SER A 1 80 ? 14.114 -4.562 -14.000 1.00 97.88 80 SER A O 1
ATOM 593 N N . LEU A 1 81 ? 12.239 -3.341 -13.758 1.00 97.62 81 LEU A N 1
ATOM 594 C CA . LEU A 1 81 ? 11.314 -4.284 -14.385 1.00 97.62 81 LEU A CA 1
ATOM 595 C C . LEU A 1 81 ? 10.983 -3.812 -15.799 1.00 97.62 81 LEU A C 1
ATOM 597 O O . LEU A 1 81 ? 10.594 -2.662 -16.007 1.00 97.62 81 LEU A O 1
ATOM 601 N N . HIS A 1 82 ? 11.122 -4.702 -16.770 1.00 97.00 82 HIS A N 1
ATOM 602 C CA . HIS A 1 82 ? 10.890 -4.412 -18.176 1.00 97.00 82 HIS A CA 1
ATOM 603 C C . HIS A 1 82 ? 9.611 -5.099 -18.646 1.00 97.00 82 HIS A C 1
ATOM 605 O O . HIS A 1 82 ? 9.381 -6.275 -18.358 1.00 97.00 82 HIS A O 1
ATOM 611 N N . PHE A 1 83 ? 8.813 -4.348 -19.396 1.00 96.50 83 PHE A N 1
ATOM 612 C CA . PHE A 1 83 ? 7.535 -4.773 -19.951 1.00 96.50 83 PHE A CA 1
ATOM 613 C C . PHE A 1 83 ? 7.551 -4.531 -21.457 1.00 96.50 83 PHE A C 1
ATOM 615 O O . PHE A 1 83 ? 7.513 -3.378 -21.911 1.00 96.50 83 PHE A O 1
ATOM 622 N N . GLU A 1 84 ? 7.612 -5.606 -22.232 1.00 93.31 84 GLU A N 1
ATOM 623 C CA . GLU A 1 84 ? 7.491 -5.559 -23.682 1.00 93.31 84 GLU A CA 1
ATOM 624 C C . GLU A 1 84 ? 6.058 -5.188 -24.069 1.00 93.31 84 GLU A C 1
ATOM 626 O O . GLU A 1 84 ? 5.086 -5.569 -23.416 1.00 93.31 84 GLU A O 1
ATOM 631 N N . ASN A 1 85 ? 5.903 -4.423 -25.149 1.00 86.81 85 ASN A N 1
ATOM 632 C CA . ASN A 1 85 ? 4.601 -3.973 -25.666 1.00 86.81 85 ASN A CA 1
ATOM 633 C C . ASN A 1 85 ? 3.779 -3.070 -24.723 1.00 86.81 85 ASN A C 1
ATOM 635 O O . ASN A 1 85 ? 2.688 -2.631 -25.097 1.00 86.81 85 ASN A O 1
ATOM 639 N N . MET A 1 86 ? 4.286 -2.738 -23.533 1.00 91.06 86 MET A N 1
ATOM 640 C CA . MET A 1 86 ? 3.714 -1.693 -22.690 1.00 91.06 86 MET A CA 1
ATOM 641 C C . MET A 1 86 ? 4.090 -0.317 -23.244 1.00 91.06 86 MET A C 1
ATOM 643 O O . MET A 1 86 ? 5.222 -0.091 -23.674 1.00 91.06 86 MET A O 1
ATOM 647 N N . ARG A 1 87 ? 3.149 0.628 -23.219 1.00 87.19 87 ARG A N 1
ATOM 648 C CA . ARG A 1 87 ? 3.380 2.027 -23.599 1.00 87.19 87 ARG A CA 1
ATOM 649 C C . ARG A 1 87 ? 3.468 2.912 -22.365 1.00 87.19 87 ARG A C 1
ATOM 651 O O . ARG A 1 87 ? 2.950 2.587 -21.300 1.00 87.19 87 ARG A O 1
ATOM 658 N N . ARG A 1 88 ? 4.082 4.088 -22.525 1.00 85.00 88 ARG A N 1
ATOM 659 C CA . ARG A 1 88 ? 4.290 5.054 -21.431 1.00 85.00 88 ARG A CA 1
ATOM 660 C C . ARG A 1 88 ? 2.981 5.495 -20.776 1.00 85.00 88 ARG A C 1
ATOM 662 O O . ARG A 1 88 ? 2.963 5.737 -19.581 1.00 85.00 88 ARG A O 1
ATOM 669 N N . GLU A 1 89 ? 1.907 5.576 -21.551 1.00 86.25 89 GLU A N 1
ATOM 670 C CA . GLU A 1 89 ? 0.554 5.911 -21.089 1.00 86.25 89 GLU A CA 1
ATOM 671 C C . GLU A 1 89 ? -0.084 4.829 -20.200 1.00 86.25 89 GLU A C 1
ATOM 673 O O . GLU A 1 89 ? -1.023 5.122 -19.465 1.00 86.25 89 GLU A O 1
ATOM 678 N N . ASN A 1 90 ? 0.425 3.591 -20.228 1.00 85.88 90 ASN A N 1
ATOM 679 C CA . ASN A 1 90 ? -0.111 2.488 -19.427 1.00 85.88 90 ASN A CA 1
ATOM 680 C C . ASN A 1 90 ? 0.434 2.460 -17.994 1.00 85.88 90 ASN A C 1
ATOM 682 O O . ASN A 1 90 ? -0.110 1.743 -17.158 1.00 85.88 90 ASN A O 1
ATOM 686 N N . ILE A 1 91 ? 1.502 3.210 -17.705 1.00 92.38 91 ILE A N 1
ATOM 687 C CA . ILE A 1 91 ? 2.154 3.205 -16.396 1.00 92.38 91 ILE A CA 1
ATOM 688 C C . ILE A 1 91 ? 2.646 4.600 -16.013 1.00 92.38 91 ILE A C 1
ATOM 690 O O . ILE A 1 91 ? 3.298 5.310 -16.782 1.00 92.38 91 ILE A O 1
ATOM 694 N N . GLN A 1 92 ? 2.348 4.990 -14.780 1.00 93.50 92 GLN A N 1
ATOM 695 C CA . GLN A 1 92 ? 2.683 6.293 -14.216 1.00 93.50 92 GLN A CA 1
ATOM 696 C C . GLN A 1 92 ? 3.649 6.133 -13.044 1.00 93.50 92 GLN A C 1
ATOM 698 O O . GLN A 1 92 ? 3.757 5.058 -12.451 1.00 93.50 92 GLN A O 1
ATOM 703 N N . ARG A 1 93 ? 4.391 7.200 -12.729 1.00 95.81 93 ARG A N 1
ATOM 704 C CA . ARG A 1 93 ? 5.237 7.215 -11.532 1.00 95.81 93 ARG A CA 1
ATOM 705 C C . ARG A 1 93 ? 4.337 7.011 -10.309 1.00 95.81 93 ARG A C 1
ATOM 707 O O . ARG A 1 93 ? 3.191 7.441 -10.320 1.00 95.81 93 ARG A O 1
ATOM 714 N N . PHE A 1 94 ? 4.842 6.309 -9.302 1.00 97.25 94 PHE A N 1
ATOM 715 C CA . PHE A 1 94 ? 4.095 5.854 -8.126 1.00 97.25 94 PHE A CA 1
ATOM 716 C C . PHE A 1 94 ? 2.984 4.833 -8.403 1.00 97.25 94 PHE A C 1
ATOM 718 O O . PHE A 1 94 ? 2.224 4.496 -7.496 1.00 97.25 94 PHE A O 1
ATOM 725 N N . ALA A 1 95 ? 2.912 4.274 -9.616 1.00 97.00 95 ALA A N 1
ATOM 726 C CA . ALA A 1 95 ? 2.148 3.054 -9.826 1.00 97.00 95 ALA A CA 1
ATOM 727 C C . ALA A 1 95 ? 2.750 1.913 -8.995 1.00 97.00 95 ALA A C 1
ATOM 729 O O . ALA A 1 95 ? 3.973 1.737 -8.940 1.00 97.00 95 ALA A O 1
ATOM 730 N N . VAL A 1 96 ? 1.878 1.123 -8.382 1.00 97.69 96 VAL A N 1
ATOM 731 C CA . VAL A 1 96 ? 2.249 -0.074 -7.636 1.00 97.69 96 VAL A CA 1
ATOM 732 C C . VAL A 1 96 ? 2.001 -1.299 -8.502 1.00 97.69 96 VAL A C 1
ATOM 734 O O . VAL A 1 96 ? 0.925 -1.444 -9.077 1.00 97.69 96 VAL A O 1
ATOM 737 N N . LEU A 1 97 ? 2.992 -2.178 -8.595 1.00 97.06 97 LEU A N 1
ATOM 738 C CA . LEU A 1 97 ? 2.918 -3.436 -9.324 1.00 97.06 97 LEU A CA 1
ATOM 739 C C . LEU A 1 97 ? 2.950 -4.587 -8.328 1.00 97.06 97 LEU A C 1
ATOM 741 O O . LEU A 1 97 ? 3.743 -4.579 -7.391 1.00 97.06 97 LEU A O 1
ATOM 745 N N . SER A 1 98 ? 2.075 -5.568 -8.505 1.00 96.12 98 SER A N 1
ATOM 746 C CA . SER A 1 98 ? 2.006 -6.717 -7.604 1.00 96.12 98 SER A CA 1
ATOM 747 C C . SER A 1 98 ? 1.391 -7.922 -8.297 1.00 96.12 98 SER A C 1
ATOM 749 O O . SER A 1 98 ? 0.519 -7.768 -9.151 1.00 96.12 98 SER A O 1
ATOM 751 N N . ASN A 1 99 ? 1.792 -9.127 -7.898 1.00 93.75 99 ASN A N 1
ATOM 752 C CA . ASN A 1 99 ? 1.091 -10.361 -8.261 1.00 93.75 99 ASN A CA 1
ATOM 753 C C . ASN A 1 99 ? -0.186 -10.602 -7.422 1.00 93.75 99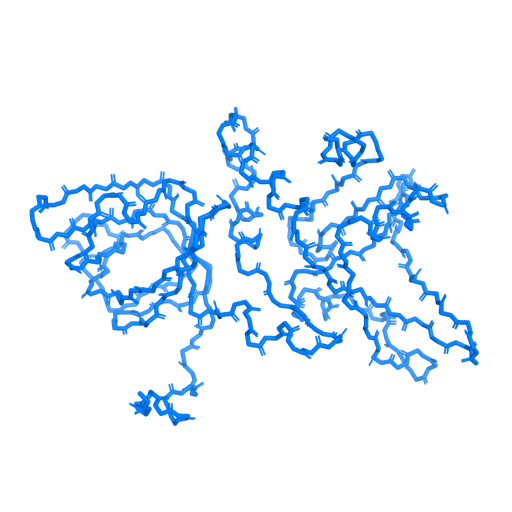 ASN A C 1
ATOM 755 O O . ASN A 1 99 ? -0.950 -11.529 -7.704 1.00 93.75 99 ASN A O 1
ATOM 759 N N . ILE A 1 100 ? -0.464 -9.742 -6.437 1.00 89.81 100 ILE A N 1
ATOM 760 C CA . ILE A 1 100 ? -1.691 -9.734 -5.637 1.00 89.81 100 ILE A CA 1
ATOM 761 C C . ILE A 1 100 ? -2.787 -8.986 -6.401 1.00 89.81 100 ILE A C 1
ATOM 763 O O . ILE A 1 100 ? -2.600 -7.845 -6.836 1.00 89.81 100 ILE A O 1
ATOM 767 N N . ARG A 1 101 ? -3.962 -9.610 -6.531 1.00 85.75 101 ARG A N 1
ATOM 768 C CA . ARG A 1 101 ? -5.156 -8.994 -7.126 1.00 85.75 101 ARG A CA 1
ATOM 769 C C . ARG A 1 101 ? -6.125 -8.556 -6.023 1.00 85.75 101 ARG A C 1
ATOM 771 O O . ARG A 1 101 ? -6.633 -9.411 -5.303 1.00 85.75 101 ARG A O 1
ATOM 778 N N . SER A 1 102 ? -6.404 -7.257 -5.909 1.00 74.81 102 SER A N 1
ATOM 779 C CA . SER A 1 102 ? -7.211 -6.689 -4.810 1.00 74.81 102 SER A CA 1
ATOM 780 C C . SER A 1 102 ? -8.666 -7.182 -4.762 1.00 74.81 102 SER A C 1
ATOM 782 O O . SER A 1 102 ? -9.282 -7.213 -3.700 1.00 74.81 102 SER A O 1
ATOM 784 N N . ASP A 1 103 ? -9.229 -7.598 -5.896 1.00 66.19 103 ASP A N 1
ATOM 785 C CA . ASP A 1 103 ? -10.617 -8.060 -5.999 1.00 66.19 103 ASP A CA 1
ATOM 786 C C . ASP A 1 103 ? -10.825 -9.528 -5.594 1.00 66.19 103 ASP A C 1
ATOM 788 O O . ASP A 1 103 ? -11.952 -9.903 -5.280 1.00 66.19 103 ASP A O 1
ATOM 792 N N . GLN A 1 104 ? -9.768 -10.350 -5.516 1.00 57.53 104 GLN A N 1
ATOM 793 C CA . GLN A 1 104 ? -9.892 -11.758 -5.109 1.00 57.53 104 GLN A CA 1
ATOM 794 C C . GLN A 1 104 ? -10.369 -11.905 -3.659 1.00 57.53 104 GLN A C 1
ATOM 796 O O . GLN A 1 104 ? -10.956 -12.928 -3.313 1.00 57.53 104 GLN A O 1
ATOM 801 N N . MET A 1 105 ? -10.144 -10.883 -2.828 1.00 53.56 105 MET A N 1
ATOM 802 C CA . MET A 1 105 ? -10.593 -10.850 -1.434 1.00 53.56 105 MET A CA 1
ATOM 803 C C . MET A 1 105 ? -11.760 -9.887 -1.194 1.00 53.56 105 MET A C 1
ATOM 805 O O . MET A 1 105 ? -12.403 -9.971 -0.158 1.00 53.56 105 MET A O 1
ATOM 809 N N . ALA A 1 106 ? -12.100 -9.020 -2.154 1.00 52.03 106 ALA A N 1
ATOM 810 C CA . ALA A 1 106 ? -13.166 -8.026 -1.996 1.00 52.03 106 ALA A CA 1
ATOM 811 C C . ALA A 1 106 ? -14.575 -8.638 -1.840 1.00 52.03 106 ALA A C 1
ATOM 813 O O . ALA A 1 106 ? -15.476 -7.971 -1.328 1.00 52.03 106 ALA A O 1
ATOM 814 N N . GLU A 1 107 ? -14.770 -9.892 -2.261 1.00 52.88 107 GLU A N 1
ATOM 815 C CA . GLU A 1 107 ? -16.003 -10.662 -2.034 1.00 52.88 107 GLU A CA 1
ATOM 816 C C . GLU A 1 107 ? -16.107 -11.216 -0.599 1.00 52.88 107 GLU A C 1
ATOM 818 O O . GLU A 1 107 ? -17.191 -11.601 -0.155 1.00 52.88 107 GLU A O 1
ATOM 823 N N . GLN A 1 108 ? -15.001 -11.235 0.152 1.00 60.28 108 GLN A N 1
ATOM 824 C CA . GLN A 1 108 ? -14.954 -11.717 1.527 1.00 60.28 108 GLN A CA 1
ATOM 825 C C . GLN A 1 108 ? -15.148 -10.540 2.487 1.00 60.28 108 GLN A C 1
ATOM 827 O O . GLN A 1 108 ? -14.338 -9.624 2.563 1.00 60.28 108 GLN A O 1
ATOM 832 N N . LYS A 1 109 ? -16.231 -10.567 3.269 1.00 69.94 109 LYS A N 1
ATOM 833 C CA . LYS A 1 109 ? -16.562 -9.490 4.224 1.00 69.94 109 LYS A CA 1
ATOM 834 C C . LYS A 1 109 ? -15.566 -9.348 5.384 1.00 69.94 109 LYS A C 1
ATOM 836 O O . LYS A 1 109 ? -15.623 -8.365 6.118 1.00 69.94 109 LYS A O 1
ATOM 841 N N . GLU A 1 110 ? -14.685 -10.328 5.560 1.00 73.06 110 GLU A N 1
ATOM 842 C CA . GLU A 1 110 ? -13.817 -10.467 6.731 1.00 73.06 110 GLU A CA 1
ATOM 843 C C . GLU A 1 110 ? -12.343 -10.183 6.420 1.00 73.06 110 GLU A C 1
ATOM 845 O O . GLU A 1 110 ? -11.540 -10.054 7.340 1.00 73.06 110 GLU A O 1
ATOM 850 N N . THR A 1 111 ? -11.950 -10.055 5.151 1.00 83.00 111 THR A N 1
ATOM 851 C CA . THR A 1 111 ? -10.542 -9.858 4.797 1.00 83.00 111 THR A CA 1
ATOM 852 C C . THR A 1 111 ? -10.374 -8.969 3.574 1.00 83.00 111 THR A C 1
ATOM 854 O O . THR A 1 111 ? -11.241 -8.890 2.708 1.00 83.00 111 THR A O 1
ATOM 857 N N . VAL A 1 112 ? -9.252 -8.259 3.524 1.00 85.50 112 VAL A N 1
ATOM 858 C CA . VAL A 1 112 ? -8.871 -7.400 2.408 1.00 85.50 112 VAL A CA 1
ATOM 859 C C . VAL A 1 112 ? -7.356 -7.432 2.259 1.00 85.50 112 VAL A C 1
ATOM 861 O O . VAL A 1 112 ? -6.635 -7.472 3.253 1.00 85.50 112 VAL A O 1
ATOM 864 N N . GLU A 1 113 ? -6.890 -7.377 1.016 1.00 89.50 113 GLU A N 1
ATOM 865 C CA . GLU A 1 113 ? -5.503 -7.074 0.677 1.00 89.50 113 GLU A CA 1
ATOM 866 C C . GLU A 1 113 ? -5.475 -5.842 -0.231 1.00 89.50 113 GLU A C 1
ATOM 868 O O . GLU A 1 113 ? -6.109 -5.817 -1.292 1.00 89.50 113 GLU A O 1
ATOM 873 N N . ASN A 1 114 ? -4.742 -4.807 0.183 1.00 92.00 114 ASN A N 1
ATOM 874 C CA . ASN A 1 114 ? -4.628 -3.550 -0.553 1.00 92.00 114 ASN A CA 1
ATOM 875 C C . ASN A 1 114 ? -3.188 -3.328 -1.054 1.00 92.00 114 ASN A C 1
ATOM 877 O O . ASN A 1 114 ? -2.433 -2.567 -0.442 1.00 92.00 114 ASN A O 1
ATOM 881 N N . PRO A 1 115 ? -2.780 -3.973 -2.166 1.00 94.00 115 PRO A N 1
ATOM 882 C CA . PRO A 1 115 ? -1.421 -3.849 -2.689 1.00 94.00 115 PRO A CA 1
ATOM 883 C C . PRO A 1 115 ? -1.060 -2.401 -3.038 1.00 94.00 115 PRO A C 1
ATOM 885 O O . PRO A 1 115 ? 0.055 -1.975 -2.756 1.00 94.00 115 PRO A O 1
ATOM 888 N N . GLN A 1 116 ? -2.006 -1.619 -3.573 1.00 94.81 116 GLN A N 1
ATOM 889 C CA . GLN A 1 116 ? -1.794 -0.205 -3.889 1.00 94.81 116 GLN A CA 1
ATOM 890 C C . GLN A 1 116 ? -1.363 0.599 -2.661 1.00 94.81 116 GLN A C 1
ATOM 892 O O . GLN A 1 116 ? -0.333 1.272 -2.693 1.00 94.81 116 GLN A O 1
ATOM 897 N N . LEU A 1 117 ? -2.134 0.528 -1.573 1.00 95.44 117 LEU A N 1
ATOM 898 C CA . LEU A 1 117 ? -1.811 1.286 -0.370 1.00 95.44 117 LEU A CA 1
ATOM 899 C C . LEU A 1 117 ? -0.531 0.764 0.293 1.00 95.44 117 LEU A C 1
ATOM 901 O O . LEU A 1 117 ? 0.273 1.576 0.738 1.00 95.44 117 LEU A O 1
ATOM 905 N N . ARG A 1 118 ? -0.287 -0.554 0.285 1.00 94.75 118 ARG A N 1
ATOM 906 C CA . ARG A 1 118 ? 0.966 -1.151 0.789 1.00 94.75 118 ARG A CA 1
ATOM 907 C C . ARG A 1 118 ? 2.198 -0.616 0.055 1.00 94.75 118 ARG A C 1
ATOM 909 O O . ARG A 1 118 ? 3.171 -0.220 0.694 1.00 94.75 118 ARG A O 1
ATOM 916 N N . GLY A 1 119 ? 2.150 -0.547 -1.276 1.00 95.88 119 GLY A N 1
ATOM 917 C CA . GLY A 1 119 ? 3.263 -0.009 -2.061 1.00 95.88 119 GLY A CA 1
ATOM 918 C C . GLY A 1 119 ? 3.495 1.472 -1.797 1.00 95.88 119 GLY A C 1
ATOM 919 O O . GLY A 1 119 ? 4.636 1.885 -1.613 1.00 95.88 119 GLY A O 1
ATOM 920 N N . LEU A 1 120 ? 2.433 2.270 -1.677 1.00 97.19 120 LEU A N 1
ATOM 921 C CA . LEU A 1 120 ? 2.588 3.681 -1.327 1.00 97.19 120 LEU A CA 1
ATOM 922 C C . LEU A 1 120 ? 3.100 3.861 0.112 1.00 97.19 120 LEU A C 1
ATOM 924 O O . LEU A 1 120 ? 4.004 4.663 0.316 1.00 97.19 120 LEU A O 1
ATOM 928 N N . LEU A 1 121 ? 2.626 3.078 1.088 1.00 96.25 121 LEU A N 1
ATOM 929 C CA . LEU A 1 121 ? 3.142 3.095 2.465 1.00 96.25 121 LEU A CA 1
ATOM 930 C 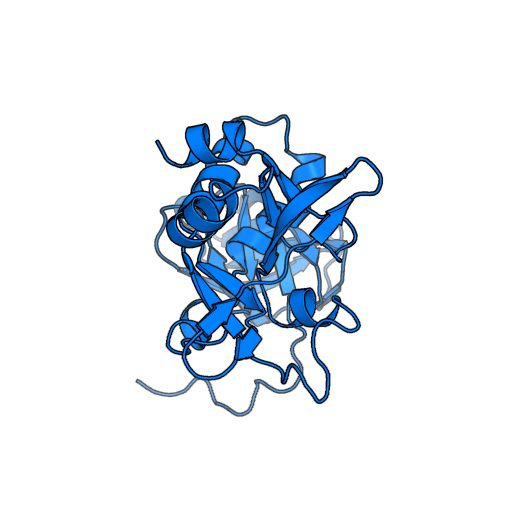C . LEU A 1 121 ? 4.661 2.876 2.504 1.00 96.25 121 LEU A C 1
ATOM 932 O O . LEU A 1 121 ? 5.367 3.663 3.131 1.00 96.25 121 LEU A O 1
ATOM 936 N N . SER A 1 122 ? 5.182 1.892 1.758 1.00 93.56 122 SER A N 1
ATOM 937 C CA . SER A 1 122 ? 6.636 1.651 1.686 1.00 93.56 122 SER A CA 1
ATOM 938 C C . SER A 1 122 ? 7.437 2.830 1.110 1.00 93.56 122 SER A C 1
ATOM 940 O O . SER A 1 122 ? 8.613 2.998 1.425 1.00 93.56 122 SER A O 1
ATOM 942 N N . GLY A 1 123 ? 6.806 3.672 0.287 1.00 94.75 123 GLY A N 1
ATOM 943 C CA . GLY A 1 123 ? 7.423 4.861 -0.295 1.00 94.75 123 GLY A CA 1
ATOM 944 C C . GLY A 1 123 ? 7.304 6.116 0.565 1.00 94.75 123 GLY A C 1
ATOM 945 O O . GLY A 1 123 ? 7.979 7.103 0.271 1.00 94.75 123 GLY A O 1
ATOM 946 N N . TYR A 1 124 ? 6.467 6.109 1.608 1.00 95.81 124 TYR A N 1
ATOM 947 C CA . TYR A 1 124 ? 6.068 7.330 2.309 1.00 95.81 124 TYR A CA 1
ATOM 948 C C . TYR A 1 124 ? 7.262 8.099 2.880 1.00 95.81 124 TYR A C 1
ATOM 950 O O . TYR A 1 124 ? 7.460 9.258 2.529 1.00 95.81 124 TYR A O 1
ATOM 958 N N . ALA A 1 125 ? 8.125 7.439 3.658 1.00 94.44 125 ALA A N 1
ATOM 959 C CA . ALA A 1 125 ? 9.297 8.080 4.265 1.00 94.44 125 ALA A CA 1
ATOM 960 C C . ALA A 1 125 ? 10.250 8.718 3.233 1.00 94.44 125 ALA A C 1
ATOM 962 O O . ALA A 1 125 ? 10.950 9.683 3.532 1.00 94.44 125 ALA A O 1
ATOM 963 N N . LYS A 1 126 ? 10.276 8.187 2.005 1.00 95.94 126 LYS A N 1
ATOM 964 C CA . LYS A 1 126 ? 11.119 8.684 0.913 1.00 95.94 126 LYS A CA 1
ATOM 965 C C . LYS A 1 126 ? 10.468 9.839 0.150 1.00 95.94 126 LYS A C 1
ATOM 967 O O . LYS A 1 126 ? 11.173 10.748 -0.283 1.00 95.94 126 LYS A O 1
ATOM 972 N N . PHE A 1 127 ? 9.147 9.804 -0.021 1.00 97.44 127 PHE A N 1
ATOM 973 C CA . PHE A 1 127 ? 8.416 10.684 -0.938 1.00 97.44 127 PHE A CA 1
ATOM 974 C C . PHE A 1 127 ? 7.420 11.634 -0.254 1.00 97.44 127 PHE A C 1
ATOM 976 O O . PHE A 1 127 ? 6.741 12.392 -0.943 1.00 97.44 127 PHE A O 1
ATOM 983 N N . GLU A 1 128 ? 7.354 11.679 1.081 1.00 95.25 128 GLU A N 1
ATOM 984 C CA . GLU A 1 128 ? 6.427 12.537 1.846 1.00 95.25 128 GLU A CA 1
ATOM 985 C C . GLU A 1 128 ? 6.552 14.041 1.543 1.00 95.25 128 GLU A C 1
ATOM 987 O O . GLU A 1 128 ? 5.618 14.800 1.776 1.00 95.25 128 GLU A O 1
ATOM 992 N N . LYS A 1 129 ? 7.681 14.500 0.991 1.00 97.19 129 LYS A N 1
ATOM 993 C CA . LYS A 1 129 ? 7.879 15.906 0.593 1.00 97.19 129 LYS A CA 1
ATOM 994 C C . LYS A 1 129 ? 7.423 16.198 -0.836 1.00 97.19 129 LYS A C 1
ATOM 996 O O . LYS A 1 129 ? 7.428 17.358 -1.244 1.00 97.19 129 LYS A O 1
ATOM 1001 N N . GLU A 1 130 ? 7.049 15.178 -1.606 1.00 98.00 130 GLU A N 1
ATOM 1002 C CA . GLU A 1 130 ? 6.601 15.327 -2.987 1.00 98.00 130 GLU A CA 1
ATOM 1003 C C . GLU A 1 130 ? 5.073 15.506 -3.048 1.00 98.00 130 GLU A C 1
ATOM 1005 O O . GLU A 1 130 ? 4.325 14.576 -2.734 1.00 98.00 130 GLU A O 1
ATOM 1010 N N . PRO A 1 131 ? 4.561 16.666 -3.511 1.00 96.81 131 PRO A N 1
ATOM 1011 C CA . PRO A 1 131 ? 3.119 16.914 -3.538 1.00 96.81 131 PRO A CA 1
ATOM 1012 C C . PRO A 1 131 ? 2.338 15.934 -4.419 1.00 96.81 131 PRO A C 1
ATOM 1014 O O . PRO A 1 131 ? 1.172 15.663 -4.150 1.00 96.81 131 PRO A O 1
ATOM 1017 N N . GLU A 1 132 ? 2.950 15.432 -5.496 1.00 96.06 132 GLU A N 1
ATOM 1018 C CA . GLU A 1 132 ? 2.347 14.413 -6.362 1.00 96.06 132 GLU A CA 1
ATOM 1019 C C . GLU A 1 132 ? 2.102 13.110 -5.604 1.00 96.06 132 GLU A C 1
ATOM 1021 O O . GLU A 1 132 ? 0.973 12.621 -5.586 1.00 96.06 132 GLU A O 1
ATOM 1026 N N . PHE A 1 133 ? 3.128 12.609 -4.916 1.00 97.69 133 PHE A N 1
ATOM 1027 C CA . PHE A 1 133 ? 3.030 11.406 -4.106 1.00 97.69 133 PHE A CA 1
ATOM 1028 C C . PHE A 1 133 ? 1.991 11.561 -2.991 1.00 97.69 133 PHE A C 1
ATOM 1030 O O . PHE A 1 133 ? 1.104 10.719 -2.870 1.00 97.69 133 PHE A O 1
ATOM 1037 N N . LEU A 1 134 ? 2.032 12.662 -2.226 1.00 96.69 134 LEU A N 1
ATOM 1038 C CA . LEU A 1 134 ? 1.076 12.891 -1.135 1.00 96.69 134 LEU A CA 1
ATOM 1039 C C . LEU A 1 134 ? -0.380 12.902 -1.614 1.00 96.69 134 LEU A C 1
ATOM 1041 O O . LEU A 1 134 ? -1.250 12.353 -0.940 1.00 96.69 134 LEU A O 1
ATOM 1045 N N . ARG A 1 135 ? -0.664 13.492 -2.785 1.00 95.81 135 ARG A N 1
ATOM 1046 C CA . ARG A 1 135 ? -2.020 13.466 -3.362 1.00 95.81 135 ARG A CA 1
ATOM 1047 C C . ARG A 1 135 ? -2.472 12.041 -3.665 1.00 95.81 135 ARG A C 1
ATOM 1049 O O . ARG A 1 135 ? -3.585 11.672 -3.299 1.00 95.81 135 ARG A O 1
ATOM 1056 N N . LEU A 1 136 ? -1.618 11.248 -4.310 1.00 96.69 136 LEU A N 1
ATOM 1057 C CA . LEU A 1 136 ? -1.903 9.850 -4.645 1.00 96.69 136 LEU A CA 1
ATOM 1058 C C . LEU A 1 136 ? -2.067 8.987 -3.388 1.00 96.69 136 LEU A C 1
ATOM 1060 O O . LEU A 1 136 ? -2.968 8.149 -3.322 1.00 96.69 136 LEU A O 1
ATOM 1064 N N . PHE A 1 137 ? -1.235 9.224 -2.378 1.00 97.19 137 PHE A N 1
ATOM 1065 C CA . PHE A 1 137 ? -1.272 8.521 -1.105 1.00 97.19 137 PHE A CA 1
ATOM 1066 C C . PHE A 1 137 ? -2.555 8.811 -0.322 1.00 97.19 137 PHE A C 1
ATOM 1068 O O . PHE A 1 137 ? -3.288 7.881 0.009 1.00 97.19 137 PHE A O 1
ATOM 1075 N N . HIS A 1 138 ? -2.899 10.085 -0.114 1.00 96.19 138 HIS A N 1
ATOM 1076 C CA . HIS A 1 138 ? -4.141 10.460 0.566 1.00 96.19 138 HIS A CA 1
ATOM 1077 C C . HIS A 1 138 ? -5.385 10.013 -0.202 1.00 96.19 138 HIS A C 1
ATOM 1079 O O . HIS A 1 138 ? -6.326 9.514 0.413 1.00 96.19 138 HIS A O 1
ATOM 1085 N N . TYR A 1 139 ? -5.380 10.117 -1.537 1.00 95.56 139 TYR A N 1
ATOM 1086 C CA . TYR A 1 139 ? -6.461 9.568 -2.355 1.00 95.56 139 TYR A CA 1
ATOM 1087 C C . TYR A 1 139 ? -6.617 8.061 -2.118 1.00 95.56 139 TYR A C 1
ATOM 1089 O O . TYR A 1 139 ? -7.735 7.581 -1.940 1.00 95.56 139 TYR A O 1
ATOM 1097 N N . SER A 1 140 ? -5.505 7.318 -2.087 1.00 95.44 140 SER A N 1
ATOM 1098 C CA . SER A 1 140 ? -5.523 5.867 -1.864 1.00 95.44 140 SER A CA 1
ATOM 1099 C C . SER A 1 140 ? -6.059 5.509 -0.482 1.00 95.44 140 SER A C 1
ATOM 1101 O O . SER A 1 140 ? -6.820 4.555 -0.370 1.00 95.44 140 SER A O 1
ATOM 1103 N N . ILE A 1 141 ? -5.720 6.284 0.553 1.00 96.31 141 ILE A N 1
ATOM 1104 C CA . ILE A 1 141 ? -6.263 6.107 1.908 1.00 96.31 141 ILE A CA 1
ATOM 1105 C C . ILE A 1 141 ? -7.769 6.383 1.930 1.00 96.31 141 ILE A C 1
ATOM 1107 O O . ILE A 1 141 ? -8.524 5.549 2.422 1.00 96.31 141 ILE A O 1
ATOM 1111 N N . ALA A 1 142 ? -8.216 7.502 1.352 1.00 95.25 142 ALA A N 1
ATOM 1112 C CA . ALA A 1 142 ? -9.628 7.894 1.328 1.00 95.25 142 ALA A CA 1
ATOM 1113 C C . ALA A 1 142 ? -10.540 6.847 0.668 1.00 95.25 142 ALA A C 1
ATOM 1115 O O . ALA A 1 142 ? -11.699 6.700 1.050 1.00 95.25 142 ALA A O 1
ATOM 1116 N N . HIS A 1 143 ? -10.013 6.117 -0.318 1.00 92.44 143 HIS A N 1
ATOM 1117 C CA . HIS A 1 143 ? -10.750 5.107 -1.081 1.00 92.44 143 HIS A CA 1
ATOM 1118 C C . HIS A 1 143 ? -10.423 3.670 -0.651 1.00 92.44 143 HIS A C 1
ATOM 1120 O O . HIS A 1 143 ? -10.909 2.715 -1.264 1.00 92.44 143 HIS A O 1
ATOM 1126 N N . ALA A 1 144 ? -9.603 3.491 0.386 1.00 92.56 144 ALA A N 1
ATOM 1127 C CA . ALA A 1 144 ? -9.239 2.174 0.874 1.00 92.56 144 ALA A CA 1
ATOM 1128 C C . ALA A 1 144 ? -10.368 1.533 1.687 1.00 92.56 144 ALA A C 1
ATOM 1130 O O . ALA A 1 144 ? -11.172 2.184 2.363 1.00 92.56 144 ALA A O 1
ATOM 1131 N N . LYS A 1 145 ? -10.359 0.203 1.649 1.00 92.62 145 LYS A N 1
ATOM 1132 C CA . LYS A 1 145 ? -10.958 -0.635 2.677 1.00 92.62 145 LYS A CA 1
ATOM 1133 C C . LYS A 1 145 ? -9.847 -1.197 3.548 1.00 92.62 145 LYS A C 1
ATOM 1135 O O . LYS A 1 145 ? -8.764 -1.504 3.045 1.00 92.62 145 LYS A O 1
ATOM 1140 N N . PHE A 1 146 ? -10.150 -1.360 4.821 1.00 94.31 146 PHE A N 1
ATOM 1141 C CA . PHE A 1 146 ? -9.238 -1.865 5.824 1.00 94.31 146 PHE A CA 1
ATOM 1142 C C . PHE A 1 146 ? -9.849 -3.036 6.564 1.00 94.31 146 PHE A C 1
ATOM 1144 O O . PHE A 1 146 ? -11.057 -3.091 6.773 1.00 94.31 146 PHE A O 1
ATOM 1151 N N . MET A 1 147 ? -8.996 -3.945 7.007 1.00 93.81 147 MET A N 1
ATOM 1152 C CA . MET A 1 147 ? -9.364 -4.975 7.958 1.00 93.81 147 MET A CA 1
ATOM 1153 C C . MET A 1 147 ? -9.180 -4.440 9.378 1.00 93.81 147 MET A C 1
ATOM 1155 O O . MET A 1 147 ? -8.193 -3.768 9.674 1.00 93.81 147 MET A O 1
ATOM 1159 N N . MET A 1 148 ? -10.117 -4.757 10.261 1.00 94.38 148 MET A N 1
ATOM 1160 C CA . MET A 1 148 ? -10.071 -4.405 11.678 1.00 94.38 148 MET A CA 1
ATOM 1161 C C . MET A 1 148 ? -10.381 -5.638 12.518 1.00 94.38 148 MET A C 1
ATOM 1163 O O . MET A 1 148 ? -11.229 -6.441 12.129 1.00 94.38 148 MET A O 1
ATOM 1167 N N . ALA A 1 149 ? -9.716 -5.785 13.666 1.00 93.56 149 ALA A N 1
ATOM 1168 C CA . ALA A 1 149 ? -10.100 -6.780 14.663 1.00 93.56 149 ALA A CA 1
ATOM 1169 C C . ALA A 1 149 ? -11.462 -6.413 15.267 1.00 93.56 149 ALA A C 1
ATOM 1171 O O . ALA A 1 149 ? -11.758 -5.234 15.466 1.00 93.56 149 ALA A O 1
ATOM 1172 N N . VAL A 1 150 ? -12.287 -7.419 15.552 1.00 91.88 150 VAL A N 1
ATOM 1173 C CA . VAL A 1 150 ? -13.624 -7.225 16.122 1.00 91.88 150 VAL A CA 1
ATOM 1174 C C . VAL A 1 150 ? -13.823 -8.158 17.296 1.00 91.88 150 VAL A C 1
ATOM 1176 O O . VAL A 1 150 ? -13.653 -9.372 17.169 1.00 91.88 150 VAL A O 1
ATOM 1179 N N . PHE A 1 151 ? -14.259 -7.599 18.418 1.00 89.81 151 PHE A N 1
ATOM 1180 C CA . PHE A 1 151 ? -14.720 -8.371 19.561 1.00 89.81 151 PHE A CA 1
ATOM 1181 C C . PHE A 1 151 ? -16.243 -8.370 19.569 1.00 89.81 151 PHE A C 1
ATOM 1183 O O . PHE A 1 151 ? -16.887 -7.335 19.402 1.00 89.81 151 PHE A O 1
ATOM 1190 N N . ALA A 1 152 ? -16.815 -9.561 19.702 1.00 84.19 152 ALA A N 1
ATOM 1191 C CA . ALA A 1 152 ? -18.253 -9.758 19.723 1.00 84.19 152 ALA A CA 1
ATOM 1192 C C . ALA A 1 152 ? -18.646 -10.336 21.079 1.00 84.19 152 ALA A C 1
ATOM 1194 O O . ALA A 1 152 ? -18.232 -11.448 21.407 1.00 84.19 152 ALA A O 1
ATOM 1195 N N . ASP A 1 153 ? -19.463 -9.595 21.821 1.00 78.94 153 ASP A N 1
ATOM 1196 C CA . ASP A 1 153 ? -20.081 -10.050 23.063 1.00 78.94 153 ASP A CA 1
ATOM 1197 C C . ASP A 1 153 ? -21.607 -9.990 22.907 1.00 78.94 153 ASP A C 1
ATOM 1199 O O . ASP A 1 153 ? -22.222 -8.919 22.888 1.00 78.94 153 ASP A O 1
ATOM 1203 N N . GLY A 1 154 ? -22.222 -11.154 22.677 1.00 79.50 154 GLY A N 1
ATOM 1204 C CA . GLY A 1 154 ? -23.635 -11.259 22.314 1.00 79.50 154 GLY A CA 1
ATOM 1205 C C . GLY A 1 154 ? -23.960 -10.495 21.025 1.00 79.50 154 GLY A C 1
ATOM 1206 O O . GLY A 1 154 ? -23.522 -10.875 19.940 1.00 79.50 154 GLY A O 1
ATOM 1207 N N . THR A 1 155 ? -24.755 -9.427 21.141 1.00 76.44 155 THR A N 1
ATOM 1208 C CA . THR A 1 155 ? -25.140 -8.538 20.028 1.00 76.44 155 THR A CA 1
ATOM 1209 C C . THR A 1 155 ? -24.246 -7.306 19.888 1.00 76.44 155 THR A C 1
ATOM 1211 O O . THR A 1 155 ? -24.423 -6.540 18.942 1.00 76.44 155 THR A O 1
ATOM 1214 N N . ASN A 1 156 ? -23.316 -7.084 20.819 1.00 81.50 156 ASN A N 1
ATOM 1215 C CA . ASN A 1 156 ? -22.453 -5.910 20.817 1.00 81.50 156 ASN A CA 1
ATOM 1216 C C . ASN A 1 156 ? -21.161 -6.206 20.055 1.00 81.50 156 ASN A C 1
ATOM 1218 O O . ASN A 1 156 ? -20.484 -7.200 20.321 1.00 81.50 156 ASN A O 1
ATOM 1222 N N . LEU A 1 157 ? -20.820 -5.317 19.122 1.00 85.81 157 LEU A N 1
ATOM 1223 C CA . LEU A 1 157 ? -19.541 -5.316 18.422 1.00 85.81 157 LEU A CA 1
ATOM 1224 C C . LEU A 1 157 ? -18.690 -4.175 18.966 1.00 85.81 157 LEU A C 1
ATOM 1226 O O . LEU A 1 157 ? -19.153 -3.036 19.041 1.00 85.81 157 LEU A O 1
ATOM 1230 N N . SER A 1 158 ? -17.449 -4.477 19.321 1.00 88.50 158 SER A N 1
ATOM 1231 C CA . SER A 1 158 ? -16.456 -3.480 19.701 1.00 88.50 158 SER A CA 1
ATOM 1232 C C . SER A 1 158 ? -15.176 -3.663 18.895 1.00 88.50 158 SER A C 1
ATOM 1234 O O . SER A 1 158 ? -14.854 -4.753 18.413 1.00 88.50 158 SER A O 1
ATOM 1236 N N . PHE A 1 159 ? -14.458 -2.557 18.726 1.00 91.75 159 PHE A N 1
ATOM 1237 C CA . PHE A 1 159 ? -13.187 -2.506 18.020 1.00 91.75 159 PHE A CA 1
ATOM 1238 C C . PHE A 1 159 ? -12.102 -2.152 19.038 1.00 91.75 159 PHE A C 1
ATOM 1240 O O . PHE A 1 159 ? -12.223 -1.114 19.695 1.00 91.75 159 PHE A O 1
ATOM 1247 N N . PRO A 1 160 ? -11.076 -2.999 19.222 1.00 92.12 160 PRO A N 1
ATOM 1248 C CA . PRO A 1 160 ? -9.989 -2.688 20.133 1.00 92.12 160 PRO A CA 1
ATOM 1249 C C . PRO A 1 160 ? -9.183 -1.494 19.617 1.00 92.12 160 PRO A C 1
ATOM 1251 O O . PRO A 1 160 ? -8.993 -1.330 18.411 1.00 92.12 160 PRO A O 1
ATOM 1254 N N . THR A 1 161 ? -8.690 -0.680 20.542 1.00 92.94 161 THR A N 1
ATOM 1255 C CA . THR A 1 161 ? -7.831 0.473 20.262 1.00 92.94 161 THR A CA 1
ATOM 1256 C C . THR A 1 161 ? -6.379 0.132 20.572 1.00 92.94 161 THR A C 1
ATOM 1258 O O . THR A 1 161 ? -6.084 -0.806 21.318 1.00 92.94 161 THR A O 1
ATOM 1261 N N . VAL A 1 162 ? -5.456 0.899 20.000 1.00 92.75 162 VAL A N 1
ATOM 1262 C CA . VAL A 1 162 ? -4.048 0.890 20.405 1.00 92.75 162 VAL A CA 1
ATOM 1263 C C . VAL A 1 162 ? -3.707 2.236 21.025 1.00 92.75 162 VAL A C 1
ATOM 1265 O O . VAL A 1 162 ? -4.177 3.272 20.559 1.00 92.75 162 VAL A O 1
ATOM 1268 N N . ALA A 1 163 ? -2.910 2.218 22.088 1.00 89.56 163 ALA A N 1
ATOM 1269 C CA . ALA A 1 163 ? -2.451 3.419 22.769 1.00 89.56 163 ALA A CA 1
ATOM 1270 C C . ALA A 1 163 ? -0.926 3.496 22.709 1.00 89.56 163 ALA A C 1
ATOM 1272 O O . ALA A 1 163 ? -0.237 2.492 22.906 1.00 89.56 163 ALA A O 1
ATOM 1273 N N . ASN A 1 164 ? -0.411 4.688 22.441 1.00 82.00 164 ASN A N 1
ATOM 1274 C CA . ASN A 1 164 ? 1.006 4.991 22.513 1.00 82.00 164 ASN A CA 1
ATOM 1275 C C . ASN A 1 164 ? 1.399 5.388 23.950 1.00 82.00 164 ASN A C 1
ATOM 1277 O O . ASN A 1 164 ? 0.551 5.697 24.790 1.00 82.00 164 ASN A O 1
ATOM 1281 N N . THR A 1 165 ? 2.697 5.381 24.249 1.00 82.06 165 THR A N 1
ATOM 1282 C CA . THR A 1 165 ? 3.232 5.692 25.589 1.00 82.06 165 THR A CA 1
ATOM 1283 C C . THR A 1 165 ? 2.968 7.130 26.035 1.00 82.06 165 THR A C 1
ATOM 1285 O O . THR A 1 165 ? 2.970 7.407 27.232 1.00 82.06 165 THR A O 1
ATOM 1288 N N . ASP A 1 166 ? 2.709 8.031 25.088 1.00 83.88 166 ASP A N 1
ATOM 1289 C CA . ASP A 1 166 ? 2.328 9.426 25.323 1.00 83.88 166 ASP A CA 1
ATOM 1290 C C . ASP A 1 166 ? 0.828 9.617 25.626 1.00 83.88 166 ASP A C 1
ATOM 1292 O O . ASP A 1 166 ? 0.392 10.741 25.874 1.00 83.88 166 ASP A O 1
ATOM 1296 N N . GLY A 1 167 ? 0.043 8.534 25.640 1.00 83.69 167 GLY A N 1
ATOM 1297 C CA . GLY A 1 167 ? -1.399 8.558 25.884 1.00 83.69 167 GLY A CA 1
ATOM 1298 C C . GLY A 1 167 ? -2.252 8.729 24.626 1.00 83.69 167 GLY A C 1
ATOM 1299 O O . GLY A 1 167 ? -3.473 8.642 24.735 1.00 83.69 167 GLY A O 1
ATOM 1300 N N . THR A 1 168 ? -1.643 8.911 23.449 1.00 89.50 168 THR A N 1
ATOM 1301 C CA . THR A 1 168 ? -2.367 8.979 22.171 1.00 89.50 168 THR A CA 1
ATOM 1302 C C . THR A 1 168 ? -3.033 7.640 21.881 1.00 89.50 168 THR A C 1
ATOM 1304 O O . THR A 1 168 ? -2.372 6.602 21.831 1.00 89.50 168 THR A O 1
ATOM 1307 N N . SER A 1 169 ? -4.338 7.663 21.652 1.00 94.00 169 SER A N 1
ATOM 1308 C CA . SER A 1 169 ? -5.173 6.507 21.342 1.00 94.00 169 SER A CA 1
ATOM 1309 C C . SER A 1 169 ? -5.587 6.510 19.872 1.00 94.00 169 SER A C 1
ATOM 1311 O O . SER A 1 169 ? -5.928 7.544 19.300 1.00 94.00 169 SER A O 1
ATOM 1313 N N . ALA A 1 170 ? -5.564 5.351 19.224 1.00 96.06 170 ALA A N 1
ATOM 1314 C CA . ALA A 1 170 ? -5.885 5.244 17.810 1.00 96.06 170 ALA A CA 1
ATOM 1315 C C . ALA A 1 170 ? -6.696 3.992 17.498 1.00 96.06 170 ALA A C 1
ATOM 1317 O O . ALA A 1 170 ? -6.539 2.941 18.127 1.00 96.06 170 ALA A O 1
ATOM 1318 N N . ILE A 1 171 ? -7.522 4.103 16.460 1.00 96.56 171 ILE A N 1
ATOM 1319 C CA . ILE A 1 171 ? -8.188 2.965 15.838 1.00 96.56 171 ILE A CA 1
ATOM 1320 C C . ILE A 1 171 ? -7.180 2.252 14.920 1.00 96.56 171 ILE A C 1
ATOM 1322 O O . ILE A 1 171 ? -6.732 2.851 13.938 1.00 96.56 171 ILE A O 1
ATOM 1326 N N . PRO A 1 172 ? -6.804 0.994 15.209 1.00 96.88 172 PRO A N 1
ATOM 1327 C CA . PRO A 1 172 ? -5.894 0.232 14.372 1.00 96.88 172 PRO A CA 1
ATOM 1328 C C . PRO A 1 172 ? -6.623 -0.312 13.142 1.00 96.88 172 PRO A C 1
ATOM 1330 O O . PRO A 1 172 ? -7.677 -0.945 13.246 1.00 96.88 172 PRO A O 1
ATOM 1333 N N . VAL A 1 173 ? -6.037 -0.096 11.968 1.00 97.12 173 VAL A N 1
ATOM 1334 C CA . VAL A 1 173 ? -6.551 -0.596 10.690 1.00 97.12 173 VAL A CA 1
ATOM 1335 C C . VAL A 1 173 ? -5.441 -1.296 9.912 1.00 97.12 173 VAL A C 1
ATOM 1337 O O . VAL A 1 173 ? -4.277 -0.902 9.982 1.00 97.12 173 VAL A O 1
ATOM 1340 N N . PHE A 1 174 ? -5.787 -2.338 9.162 1.00 96.06 174 PHE A N 1
ATOM 1341 C CA . PHE A 1 174 ? -4.813 -3.211 8.506 1.00 96.06 174 PHE A CA 1
ATOM 1342 C C . PHE A 1 174 ? -5.072 -3.316 7.006 1.00 96.06 174 PHE A C 1
ATOM 1344 O O . PHE A 1 174 ? -6.218 -3.408 6.559 1.00 96.06 174 PHE A O 1
ATOM 1351 N N . THR A 1 175 ? -3.992 -3.296 6.228 1.00 94.06 175 THR A N 1
ATOM 1352 C CA . THR A 1 175 ? -4.037 -3.370 4.756 1.00 94.06 175 THR A CA 1
ATOM 1353 C C . THR A 1 175 ? -3.950 -4.790 4.206 1.00 94.06 175 THR A C 1
ATOM 1355 O O . THR A 1 175 ? -4.236 -4.988 3.023 1.00 94.06 175 THR A O 1
ATOM 1358 N N . ASP A 1 176 ? -3.572 -5.759 5.042 1.00 91.19 176 ASP A N 1
ATOM 1359 C CA . ASP A 1 176 ? -3.470 -7.176 4.702 1.00 91.19 176 ASP A CA 1
ATOM 1360 C C . ASP A 1 176 ? -3.555 -8.083 5.955 1.00 91.19 176 ASP A C 1
ATOM 1362 O O . ASP A 1 176 ? -3.387 -7.606 7.088 1.00 91.19 176 ASP A O 1
ATOM 1366 N N . PRO A 1 177 ? -3.831 -9.393 5.779 1.00 89.75 177 PRO A N 1
ATOM 1367 C CA . PRO A 1 177 ? -3.871 -10.378 6.860 1.00 89.75 177 PRO A CA 1
ATOM 1368 C C . PRO A 1 177 ? -2.593 -10.502 7.690 1.00 89.75 177 PRO A C 1
ATOM 1370 O O . PRO A 1 177 ? -2.682 -10.749 8.895 1.00 89.75 177 PRO A O 1
ATOM 1373 N N . GLU A 1 178 ? -1.420 -10.362 7.072 1.00 89.62 178 GLU A N 1
ATOM 1374 C CA . GLU A 1 178 ? -0.137 -10.547 7.752 1.00 89.62 178 GLU A CA 1
ATOM 1375 C C . GLU A 1 178 ? 0.128 -9.403 8.733 1.00 89.62 178 GLU A C 1
ATOM 1377 O O . GLU A 1 178 ? 0.531 -9.659 9.868 1.00 89.62 178 GLU A O 1
ATOM 1382 N N . ALA A 1 179 ? -0.182 -8.163 8.348 1.00 92.44 179 ALA A N 1
ATOM 1383 C CA . ALA A 1 179 ? -0.064 -6.994 9.217 1.00 92.44 179 ALA A CA 1
ATOM 1384 C C . ALA A 1 179 ? -0.931 -7.116 10.481 1.00 92.44 179 ALA A C 1
ATOM 1386 O O . ALA A 1 179 ? -0.478 -6.792 11.578 1.00 92.44 179 ALA A O 1
ATOM 1387 N N . LEU A 1 180 ? -2.156 -7.644 10.365 1.00 92.50 180 LEU A N 1
ATOM 1388 C CA . LEU A 1 180 ? -3.005 -7.904 11.534 1.00 92.50 180 LEU A CA 1
ATOM 1389 C C . LEU A 1 180 ? -2.414 -8.981 12.443 1.00 92.50 180 LEU A C 1
ATOM 1391 O O . LEU A 1 180 ? -2.473 -8.856 13.663 1.00 92.50 180 LEU A O 1
ATOM 1395 N N . LEU A 1 181 ? -1.848 -10.041 11.865 1.00 90.25 181 LEU A N 1
ATOM 1396 C CA . LEU A 1 181 ? -1.259 -11.139 12.633 1.00 90.25 181 LEU A CA 1
ATOM 1397 C C . LEU A 1 181 ? -0.005 -10.726 13.418 1.00 90.25 181 LEU A C 1
ATOM 1399 O O . LEU A 1 181 ? 0.352 -11.415 14.373 1.00 90.25 181 LEU A O 1
ATOM 1403 N N . ARG A 1 182 ? 0.632 -9.598 13.072 1.00 93.44 182 ARG A N 1
ATOM 1404 C CA . ARG A 1 182 ? 1.708 -8.995 13.882 1.00 93.44 182 ARG A CA 1
ATOM 1405 C C . ARG A 1 182 ? 1.197 -8.417 15.203 1.00 93.44 182 ARG A C 1
ATOM 1407 O O . ARG A 1 182 ? 1.987 -8.274 16.136 1.00 93.44 182 ARG A O 1
ATOM 1414 N N . TRP A 1 183 ? -0.105 -8.139 15.327 1.00 92.44 183 TRP A N 1
ATOM 1415 C CA . TRP A 1 183 ? -0.709 -7.753 16.599 1.00 92.44 183 TRP A CA 1
ATOM 1416 C C . TRP A 1 183 ? -0.809 -8.962 17.533 1.00 92.44 183 TRP A C 1
ATOM 1418 O O . TRP A 1 183 ? -1.804 -9.689 17.576 1.00 92.44 183 TRP A O 1
ATOM 1428 N N . GLN A 1 184 ? 0.248 -9.179 18.309 1.00 84.44 184 GLN A N 1
ATOM 1429 C CA . GLN A 1 184 ? 0.285 -10.266 19.278 1.00 84.44 184 GLN A CA 1
ATOM 1430 C C . GLN A 1 184 ? -0.786 -10.064 20.358 1.00 84.44 184 GLN A C 1
ATOM 1432 O O . GLN A 1 184 ? -0.969 -8.960 20.868 1.00 84.44 184 GLN A O 1
ATOM 1437 N N . ASN A 1 185 ? -1.458 -11.153 20.735 1.00 84.00 185 ASN A N 1
ATOM 1438 C CA . ASN A 1 185 ? -2.451 -11.209 21.816 1.00 84.00 185 ASN A CA 1
ATOM 1439 C C . ASN A 1 185 ? -3.750 -10.414 21.593 1.00 84.00 185 ASN A C 1
ATOM 1441 O O . ASN A 1 185 ? -4.535 -10.293 22.528 1.00 84.00 185 ASN A O 1
ATOM 1445 N N . VAL A 1 186 ? -4.023 -9.896 20.387 1.00 87.94 186 VAL A N 1
ATOM 1446 C CA . VAL A 1 186 ? -5.348 -9.310 20.091 1.00 87.94 186 VAL A CA 1
ATOM 1447 C C . VAL A 1 186 ? -6.446 -10.372 20.035 1.00 87.94 186 VAL A C 1
ATOM 1449 O O . VAL A 1 186 ? -7.599 -10.084 20.334 1.00 87.94 186 VAL A O 1
ATOM 1452 N N . PHE A 1 187 ? -6.091 -11.604 19.668 1.00 87.56 187 PHE A N 1
ATOM 1453 C CA . PHE A 1 187 ? -7.007 -12.737 19.637 1.00 87.56 187 PHE A CA 1
ATOM 1454 C C . PHE A 1 187 ? -6.595 -13.780 20.674 1.00 87.56 187 PHE A C 1
ATOM 1456 O O . PHE A 1 187 ? -5.416 -14.124 20.777 1.00 87.56 187 PHE A O 1
ATOM 1463 N N . ASP A 1 188 ? -7.575 -14.303 21.403 1.00 86.62 188 ASP A N 1
ATOM 1464 C CA . ASP A 1 188 ? -7.420 -15.343 22.420 1.00 86.62 188 ASP A CA 1
ATOM 1465 C C . ASP A 1 188 ? -8.683 -16.232 22.484 1.00 86.62 188 ASP A C 1
ATOM 1467 O O . ASP A 1 188 ? -9.564 -16.151 21.626 1.00 86.62 188 ASP A O 1
ATOM 1471 N N . GLU A 1 189 ? -8.779 -17.118 23.479 1.00 83.38 189 GLU A N 1
ATOM 1472 C CA . GLU A 1 189 ? -9.952 -17.993 23.652 1.00 83.38 189 GLU A CA 1
ATOM 1473 C C . GLU A 1 189 ? -11.259 -17.221 23.919 1.00 83.38 189 GLU A C 1
ATOM 1475 O O . GLU A 1 189 ? -12.336 -17.700 23.561 1.00 83.38 189 GLU A O 1
ATOM 1480 N N . LYS A 1 190 ? -11.184 -16.032 24.532 1.00 82.25 190 LYS A N 1
ATOM 1481 C CA . LYS A 1 190 ? -12.338 -15.159 24.815 1.00 82.25 190 LYS A CA 1
ATOM 1482 C C . LYS A 1 190 ? -12.670 -14.257 23.625 1.00 82.25 190 LYS A C 1
ATOM 1484 O O . LYS A 1 190 ? -13.835 -13.930 23.409 1.00 82.25 190 LYS A O 1
ATOM 1489 N N . HIS A 1 191 ? -11.661 -13.895 22.844 1.00 83.06 191 HIS A N 1
ATOM 1490 C CA . HIS A 1 191 ? -11.732 -13.026 21.679 1.00 83.06 191 HIS A CA 1
ATOM 1491 C C . HIS A 1 191 ? -11.224 -13.789 20.450 1.00 83.06 191 HIS A C 1
ATOM 1493 O O . HIS A 1 191 ? -10.086 -13.588 20.014 1.00 83.06 191 HIS A O 1
ATOM 1499 N N . PRO A 1 192 ? -12.040 -14.693 19.876 1.00 84.56 192 PRO A N 1
ATOM 1500 C CA . PRO A 1 192 ? -11.622 -15.475 18.723 1.00 84.56 192 PRO A CA 1
ATOM 1501 C C . PRO A 1 192 ? -11.298 -14.561 17.540 1.00 84.56 192 PRO A C 1
ATOM 1503 O O . PRO A 1 192 ? -11.864 -13.475 17.411 1.00 84.56 192 PRO A O 1
ATOM 1506 N N . LYS A 1 193 ? -10.428 -15.038 16.641 1.00 84.12 193 LYS A N 1
ATOM 1507 C CA . LYS A 1 193 ? -10.019 -14.319 15.428 1.00 84.12 193 LYS A CA 1
ATOM 1508 C C . LYS A 1 193 ? -11.226 -13.965 14.559 1.00 84.12 193 LYS A C 1
ATOM 1510 O O . LYS A 1 193 ? -11.672 -14.769 13.744 1.00 84.12 193 LYS A O 1
ATOM 1515 N N . LYS A 1 194 ? -11.733 -12.749 14.744 1.00 89.38 194 LYS A N 1
ATOM 1516 C CA . LYS A 1 194 ? -12.832 -12.150 13.992 1.00 89.38 194 LYS A CA 1
ATOM 1517 C C . LYS A 1 194 ? -12.409 -10.785 13.496 1.00 89.38 194 LYS A C 1
ATOM 1519 O O . LYS A 1 194 ? -11.796 -9.997 14.219 1.00 89.38 194 LYS A O 1
ATOM 1524 N N . THR A 1 195 ? -12.763 -10.519 12.254 1.00 90.94 195 THR A N 1
ATOM 1525 C CA . THR A 1 195 ? -12.386 -9.304 11.552 1.00 90.94 195 THR A CA 1
ATOM 1526 C C . THR A 1 195 ? -13.578 -8.736 10.807 1.00 90.94 195 THR A C 1
ATOM 1528 O O . THR A 1 195 ? -14.484 -9.461 10.400 1.00 90.94 195 THR A O 1
ATOM 1531 N N . ALA A 1 196 ? -13.570 -7.423 10.619 1.00 91.38 196 ALA A N 1
ATOM 1532 C CA . ALA A 1 196 ? -14.494 -6.736 9.732 1.00 91.38 196 ALA A CA 1
ATOM 1533 C C . ALA A 1 196 ? -13.703 -5.914 8.724 1.00 91.38 196 ALA A C 1
ATOM 1535 O O . ALA A 1 196 ? -12.680 -5.313 9.063 1.00 91.38 196 ALA A O 1
ATOM 1536 N N . VAL A 1 197 ? -14.202 -5.880 7.493 1.00 92.12 197 VAL A N 1
ATOM 1537 C CA . VAL A 1 197 ? -13.719 -4.954 6.474 1.00 92.12 197 VAL A CA 1
ATOM 1538 C C . VAL A 1 197 ? -14.522 -3.662 6.569 1.00 92.12 197 VAL A C 1
ATOM 1540 O O . VAL A 1 197 ? -15.738 -3.683 6.396 1.00 92.12 197 VAL A O 1
ATOM 1543 N N . GLN A 1 198 ? -13.835 -2.553 6.825 1.00 92.38 198 GLN A N 1
ATOM 1544 C CA . GLN A 1 198 ? -14.408 -1.213 6.942 1.00 92.38 198 GLN A CA 1
ATOM 1545 C C . GLN A 1 198 ? -13.847 -0.307 5.850 1.00 92.38 198 GLN A C 1
ATOM 1547 O O . GLN A 1 198 ? -12.676 -0.398 5.477 1.00 92.38 198 GLN A O 1
ATOM 1552 N N . THR A 1 199 ? -14.672 0.584 5.325 1.00 93.94 199 THR A N 1
ATOM 1553 C CA . THR A 1 199 ? -14.211 1.710 4.509 1.00 93.94 199 THR A CA 1
ATOM 1554 C C . THR A 1 199 ? -13.445 2.719 5.366 1.00 93.94 199 THR A C 1
ATOM 1556 O O . THR A 1 199 ? -13.579 2.750 6.591 1.00 93.94 199 THR A O 1
ATOM 1559 N N . PHE A 1 200 ? -12.671 3.596 4.723 1.00 94.94 200 PHE A N 1
ATOM 1560 C CA . PHE A 1 200 ? -12.033 4.715 5.417 1.00 94.94 200 PHE A CA 1
ATOM 1561 C C . PHE A 1 200 ? -13.034 5.575 6.206 1.00 94.94 200 PHE A C 1
ATOM 1563 O O . PHE A 1 200 ? -12.756 5.929 7.347 1.00 94.94 200 PHE A O 1
ATOM 1570 N N . GLY A 1 201 ? -14.212 5.863 5.640 1.00 94.94 201 GLY A N 1
ATOM 1571 C CA . GLY A 1 201 ? -15.245 6.660 6.309 1.00 94.94 201 GLY A CA 1
ATOM 1572 C C . GLY A 1 201 ? -15.790 6.005 7.583 1.00 94.94 201 GLY A C 1
ATOM 1573 O O . GLY A 1 201 ? -15.969 6.682 8.593 1.00 94.94 201 GLY A O 1
ATOM 1574 N N . GLU A 1 202 ? -16.001 4.688 7.569 1.00 94.62 202 GLU A N 1
ATOM 1575 C CA . GLU A 1 202 ? -16.445 3.938 8.753 1.00 94.62 202 GLU A CA 1
ATOM 1576 C C . GLU A 1 202 ? -15.362 3.914 9.842 1.00 94.62 202 GLU A C 1
ATOM 1578 O O . GLU A 1 202 ? -15.652 4.179 11.010 1.00 94.62 202 GLU A O 1
ATOM 1583 N N . ALA A 1 203 ? -14.098 3.687 9.467 1.00 94.69 203 ALA A N 1
ATOM 1584 C CA . ALA A 1 203 ? -12.975 3.756 10.404 1.00 94.69 203 ALA A CA 1
ATOM 1585 C C . ALA A 1 203 ? -12.776 5.177 10.974 1.00 94.69 203 ALA A C 1
ATOM 1587 O O . ALA A 1 203 ? -12.497 5.340 12.163 1.00 94.69 203 ALA A O 1
ATOM 1588 N N . ALA A 1 204 ? -12.966 6.212 10.149 1.00 95.50 204 ALA A N 1
ATOM 1589 C CA . ALA A 1 204 ? -12.892 7.615 10.557 1.00 95.50 204 ALA A CA 1
ATOM 1590 C C . ALA A 1 204 ? -13.979 7.971 11.575 1.00 95.50 204 ALA A C 1
ATOM 1592 O O . ALA A 1 204 ? -13.687 8.616 12.581 1.00 95.50 204 ALA A O 1
ATOM 1593 N N . ALA A 1 205 ? -15.209 7.495 11.365 1.00 94.38 205 ALA A N 1
ATOM 1594 C CA . ALA A 1 205 ? -16.299 7.690 12.314 1.00 94.38 205 ALA A CA 1
ATOM 1595 C C . ALA A 1 205 ? -16.007 7.027 13.673 1.00 94.38 205 ALA A C 1
ATOM 1597 O O . ALA A 1 205 ? -16.278 7.621 14.715 1.00 94.38 205 ALA A O 1
ATOM 1598 N N . LEU A 1 206 ? -15.411 5.826 13.681 1.00 93.44 206 LEU A N 1
ATOM 1599 C CA . LEU A 1 206 ? -14.971 5.167 14.920 1.00 93.44 206 LEU A CA 1
ATOM 1600 C C . LEU A 1 206 ? -13.890 5.976 15.646 1.00 93.44 206 LEU A C 1
ATOM 1602 O O . LEU A 1 206 ? -13.928 6.101 16.869 1.00 93.44 206 LEU A O 1
ATOM 1606 N N . SER A 1 207 ? -12.946 6.546 14.897 1.00 93.00 207 SER A N 1
ATOM 1607 C CA . SER A 1 207 ? -11.868 7.358 15.461 1.00 93.00 207 SER A CA 1
ATOM 1608 C C . SER A 1 207 ? -12.397 8.624 16.141 1.00 93.00 207 SER A C 1
ATOM 1610 O O . SER A 1 207 ? -12.062 8.897 17.292 1.00 93.00 207 SER A O 1
ATOM 1612 N N . GLN A 1 208 ? -13.332 9.324 15.496 1.00 90.00 208 GLN A N 1
ATOM 1613 C CA . GLN A 1 208 ? -13.946 10.545 16.028 1.00 90.00 208 GLN A CA 1
ATOM 1614 C C . GLN A 1 208 ? -14.791 10.319 17.298 1.00 90.00 208 GLN A C 1
ATOM 1616 O O . GLN A 1 208 ? -15.091 11.277 18.011 1.00 90.00 208 GLN A O 1
ATOM 1621 N N . ASN A 1 209 ? -15.119 9.068 17.635 1.00 88.44 209 ASN A N 1
ATOM 1622 C CA . ASN A 1 209 ? -15.830 8.691 18.859 1.00 88.44 209 ASN A CA 1
ATOM 1623 C C . ASN A 1 209 ? -14.879 8.485 20.055 1.00 88.44 209 ASN A C 1
ATOM 1625 O O . ASN A 1 209 ? -14.959 7.477 20.757 1.00 88.44 209 ASN A O 1
ATOM 1629 N N . GLY A 1 210 ? -13.992 9.453 20.301 1.00 85.06 210 GLY A N 1
ATOM 1630 C CA . GLY A 1 210 ? -13.155 9.496 21.507 1.00 85.06 210 GLY A CA 1
ATOM 1631 C C . GLY A 1 210 ? -11.743 8.922 21.371 1.00 85.06 210 GLY A C 1
ATOM 1632 O O . GLY A 1 210 ? -11.122 8.666 22.398 1.00 85.06 210 GLY A O 1
ATOM 1633 N N . ASN A 1 211 ? -11.237 8.739 20.147 1.00 92.25 211 ASN A N 1
ATOM 1634 C CA . ASN A 1 211 ? -9.829 8.430 19.879 1.00 92.25 211 ASN A CA 1
ATOM 1635 C C . ASN A 1 211 ? -9.147 9.613 19.175 1.00 92.25 211 ASN A C 1
ATOM 1637 O O . ASN A 1 211 ? -9.814 10.493 18.630 1.00 92.25 211 ASN A O 1
ATOM 1641 N N . ASP A 1 212 ? -7.817 9.620 19.132 1.00 94.75 212 ASP A N 1
ATOM 1642 C CA . ASP A 1 212 ? -7.021 10.718 18.563 1.00 94.75 212 ASP A CA 1
ATOM 1643 C C . ASP A 1 212 ? -6.773 10.575 17.050 1.00 94.75 212 ASP A C 1
ATOM 1645 O O . ASP A 1 212 ? -6.381 11.533 16.370 1.00 94.75 212 ASP A O 1
ATOM 1649 N N . GLY A 1 213 ? -7.012 9.381 16.501 1.00 96.44 213 GLY A N 1
ATOM 1650 C CA . GLY A 1 213 ? -6.809 9.114 15.084 1.00 96.44 213 GLY A CA 1
ATOM 1651 C C . GLY A 1 213 ? -6.999 7.660 14.660 1.00 96.44 213 GLY A C 1
ATOM 1652 O O . GLY A 1 213 ? -7.557 6.829 15.388 1.00 96.44 213 GLY A O 1
ATOM 1653 N N . ILE A 1 214 ? -6.539 7.368 13.449 1.00 97.31 214 ILE A N 1
ATOM 1654 C CA . ILE A 1 214 ? -6.402 6.024 12.885 1.00 97.31 214 ILE A CA 1
ATOM 1655 C C . ILE A 1 214 ? -4.912 5.724 12.780 1.00 97.31 214 ILE A C 1
ATOM 1657 O O . ILE A 1 214 ? -4.132 6.596 12.408 1.00 97.31 214 ILE A O 1
ATOM 1661 N N . VAL A 1 215 ? -4.509 4.486 13.036 1.00 97.31 215 VAL A N 1
ATOM 1662 C CA . VAL A 1 215 ? -3.159 4.020 12.716 1.00 97.31 215 VAL A CA 1
ATOM 1663 C C . VAL A 1 215 ? -3.229 2.851 11.745 1.00 97.31 215 VAL A C 1
ATOM 1665 O O . VAL A 1 215 ? -3.867 1.835 12.018 1.00 97.31 215 VAL A O 1
ATOM 1668 N N . ILE A 1 216 ? -2.588 3.012 10.588 1.00 97.62 216 ILE A N 1
ATOM 1669 C CA . ILE A 1 216 ? -2.478 1.972 9.567 1.00 97.62 216 ILE A CA 1
ATOM 1670 C C . ILE A 1 216 ? -1.273 1.093 9.892 1.00 97.62 216 ILE A C 1
ATOM 1672 O O . ILE A 1 216 ? -0.171 1.612 10.081 1.00 97.62 216 ILE A O 1
ATOM 1676 N N . ASN A 1 217 ? -1.499 -0.223 9.922 1.00 95.94 217 ASN A N 1
ATOM 1677 C CA . ASN A 1 217 ? -0.507 -1.255 10.220 1.00 95.94 217 ASN A CA 1
ATOM 1678 C C . ASN A 1 217 ? 0.369 -0.912 11.454 1.00 95.94 217 ASN A C 1
ATOM 1680 O O . ASN A 1 217 ? 1.586 -0.790 11.337 1.00 95.94 217 ASN A O 1
ATOM 1684 N N . PRO A 1 218 ? -0.224 -0.751 12.653 1.00 95.19 218 PRO A N 1
ATOM 1685 C CA . PRO A 1 218 ? 0.472 -0.277 13.861 1.00 95.19 218 PRO A CA 1
ATOM 1686 C C . PRO A 1 218 ? 1.690 -1.098 14.313 1.00 95.19 218 PRO A C 1
ATOM 1688 O O . PRO A 1 218 ? 2.486 -0.597 15.100 1.00 95.19 218 PRO A O 1
ATOM 1691 N N . PHE A 1 219 ? 1.818 -2.345 13.856 1.00 93.50 219 PHE A N 1
ATOM 1692 C CA . PHE A 1 219 ? 2.870 -3.284 14.268 1.00 93.50 219 PHE A CA 1
ATOM 1693 C C . PHE A 1 219 ? 3.858 -3.612 13.139 1.00 93.50 219 PHE A C 1
ATOM 1695 O O . PHE A 1 219 ? 4.585 -4.601 13.227 1.00 93.50 219 PHE A O 1
ATOM 1702 N N . ASP A 1 220 ? 3.862 -2.809 12.074 1.00 91.31 220 ASP A N 1
ATOM 1703 C CA . ASP A 1 220 ? 4.897 -2.844 11.040 1.00 91.31 220 ASP A CA 1
ATOM 1704 C C . ASP A 1 220 ? 6.095 -1.978 11.461 1.00 91.31 220 ASP A C 1
ATOM 1706 O O . ASP A 1 220 ? 5.996 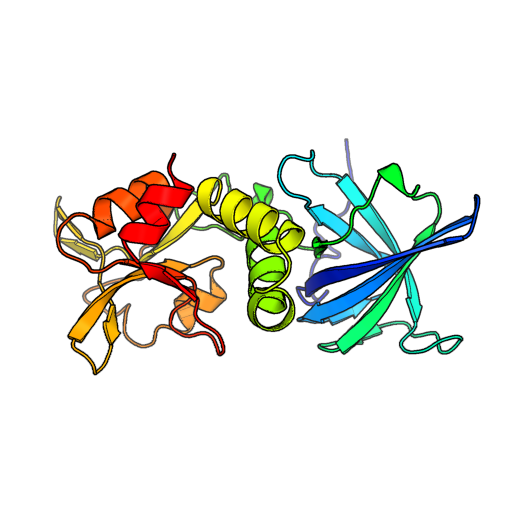-1.168 12.380 1.00 91.31 220 ASP A O 1
ATOM 1710 N N . ASP A 1 221 ? 7.220 -2.098 10.751 1.00 86.62 221 ASP A N 1
ATOM 1711 C CA . ASP A 1 221 ? 8.417 -1.278 11.006 1.00 86.62 221 ASP A CA 1
ATOM 1712 C C . ASP A 1 221 ? 8.161 0.230 10.811 1.00 86.62 221 ASP A C 1
ATOM 1714 O O . ASP A 1 221 ? 8.841 1.069 11.402 1.00 86.62 221 ASP A O 1
ATOM 1718 N N . ALA A 1 222 ? 7.179 0.580 9.974 1.00 87.38 222 ALA A N 1
ATOM 1719 C CA . ALA A 1 222 ? 6.800 1.952 9.655 1.00 87.38 222 ALA A CA 1
ATOM 1720 C C . ALA A 1 222 ? 5.267 2.121 9.695 1.00 87.38 222 ALA A C 1
ATOM 1722 O O . ALA A 1 222 ? 4.624 2.170 8.641 1.00 87.38 222 ALA A O 1
ATOM 1723 N N . PRO A 1 223 ? 4.657 2.204 10.893 1.00 93.25 223 PRO A N 1
ATOM 1724 C CA . PRO A 1 223 ? 3.229 2.460 11.023 1.00 93.25 223 PRO A CA 1
ATOM 1725 C C . PRO A 1 223 ? 2.895 3.886 10.571 1.00 93.25 223 PRO A C 1
ATOM 1727 O O . PRO A 1 223 ? 3.705 4.806 10.718 1.00 93.25 223 PRO A O 1
ATOM 1730 N N . TYR A 1 224 ? 1.680 4.098 10.060 1.00 96.06 224 TYR A N 1
ATOM 1731 C CA . TYR A 1 224 ? 1.240 5.423 9.615 1.00 96.06 224 TYR A CA 1
ATOM 1732 C C . TYR A 1 224 ? 0.051 5.927 10.433 1.00 96.06 224 TYR A C 1
ATOM 1734 O O . TYR A 1 224 ? -1.050 5.383 10.348 1.00 96.06 224 TYR A O 1
ATOM 1742 N N . PHE A 1 225 ? 0.275 6.979 11.222 1.00 95.81 225 PHE A N 1
ATOM 1743 C CA . PHE A 1 225 ? -0.754 7.610 12.045 1.00 95.81 225 PHE A CA 1
ATOM 1744 C C . PHE A 1 225 ? -1.440 8.763 11.303 1.00 95.81 225 PHE A C 1
ATOM 1746 O O . PHE A 1 225 ? -0.791 9.694 10.825 1.00 95.81 225 PHE A O 1
ATOM 1753 N N . LEU A 1 226 ? -2.770 8.722 11.263 1.00 95.94 226 LEU A N 1
ATOM 1754 C CA . LEU A 1 226 ? -3.635 9.790 10.784 1.00 95.94 226 LEU A CA 1
ATOM 1755 C C . LEU A 1 226 ? -4.365 10.418 11.965 1.00 95.94 226 LEU A C 1
ATOM 1757 O O . LEU A 1 226 ? -5.287 9.816 12.510 1.00 95.94 226 LEU A O 1
ATOM 1761 N N . SER A 1 227 ? -4.005 11.652 12.312 1.00 96.25 227 SER A N 1
ATOM 1762 C CA . SER A 1 227 ? -4.762 12.423 13.299 1.00 96.25 227 SER A CA 1
ATOM 1763 C C . SER A 1 227 ? -6.163 12.765 12.788 1.00 96.25 227 SER A C 1
ATOM 1765 O O . SER A 1 227 ? -6.385 12.884 11.578 1.00 96.25 227 SER A O 1
ATOM 1767 N N . ASN A 1 228 ? -7.101 13.018 13.701 1.00 95.88 228 ASN A N 1
ATOM 1768 C CA . ASN A 1 228 ? -8.455 13.471 13.348 1.00 95.88 228 ASN A CA 1
ATOM 1769 C C . ASN A 1 228 ? -8.480 14.725 12.451 1.00 95.88 228 ASN A C 1
ATOM 1771 O O . ASN A 1 228 ? -9.328 14.843 11.558 1.00 95.88 228 ASN A O 1
ATOM 1775 N N . ASP A 1 229 ? -7.518 15.634 12.625 1.00 95.69 229 ASP A N 1
ATOM 1776 C CA . ASP A 1 229 ? -7.350 16.805 11.760 1.00 95.69 229 ASP A CA 1
ATOM 1777 C C . ASP A 1 229 ? -7.006 16.413 10.320 1.00 95.69 229 ASP A C 1
ATOM 1779 O O . ASP A 1 229 ? -7.538 16.987 9.365 1.00 95.69 229 ASP A O 1
ATOM 1783 N N . LEU A 1 230 ? -6.112 15.436 10.144 1.00 94.81 230 LEU A N 1
ATOM 1784 C CA . LEU A 1 230 ? -5.739 14.936 8.824 1.00 94.81 230 LEU A CA 1
ATOM 1785 C C . LEU A 1 230 ? -6.878 14.126 8.198 1.00 94.81 230 LEU A C 1
ATOM 1787 O O . LEU A 1 230 ? -7.196 14.342 7.030 1.00 94.81 230 LEU A O 1
ATOM 1791 N N . ILE A 1 231 ? -7.546 13.274 8.980 1.00 96.06 231 ILE A N 1
ATOM 1792 C CA . ILE A 1 231 ? -8.736 12.523 8.551 1.00 96.06 231 ILE A CA 1
ATOM 1793 C C . ILE A 1 231 ? -9.788 13.481 7.989 1.00 96.06 231 ILE A C 1
ATOM 1795 O O . ILE A 1 231 ? -10.297 13.271 6.887 1.00 96.06 231 ILE A O 1
ATOM 1799 N N . THR A 1 232 ? -10.058 14.584 8.691 1.00 93.50 232 THR A N 1
ATOM 1800 C CA . THR A 1 232 ? -11.025 15.601 8.252 1.00 93.50 232 THR A CA 1
ATOM 1801 C C . THR A 1 232 ? -10.610 16.276 6.944 1.00 93.50 232 THR A C 1
ATOM 1803 O O . THR A 1 232 ? -11.470 16.619 6.136 1.00 93.50 232 THR A O 1
ATOM 1806 N N . LYS A 1 233 ? -9.308 16.475 6.706 1.00 92.50 233 LYS A N 1
ATOM 1807 C CA . LYS A 1 233 ? -8.799 17.061 5.454 1.00 92.50 233 LYS A CA 1
ATOM 1808 C C . LYS A 1 233 ? -8.887 16.095 4.275 1.00 92.50 233 LYS A C 1
ATOM 1810 O O . LYS A 1 233 ? -9.140 16.547 3.169 1.00 92.50 233 LYS A O 1
ATOM 1815 N N . ILE A 1 234 ? -8.661 14.804 4.512 1.00 89.19 234 ILE A N 1
ATOM 1816 C CA . ILE A 1 234 ? -8.685 13.760 3.476 1.00 89.19 234 ILE A CA 1
ATOM 1817 C C . ILE A 1 234 ? -10.125 13.334 3.134 1.00 89.19 234 ILE A C 1
ATOM 1819 O O . ILE A 1 234 ? -10.383 12.890 2.022 1.00 89.19 234 ILE A O 1
ATOM 1823 N N . SER A 1 235 ? -11.063 13.486 4.074 1.00 79.00 235 SER A N 1
ATOM 1824 C CA . SER A 1 235 ? -12.480 13.126 3.891 1.00 79.00 235 SER A CA 1
ATOM 1825 C C . SER A 1 235 ? -13.323 14.194 3.172 1.00 79.00 235 SER A C 1
ATOM 1827 O O . SER A 1 235 ? -14.510 13.963 2.949 1.00 79.00 235 SER A O 1
ATOM 1829 N N . ARG A 1 236 ? -12.755 15.371 2.879 1.00 61.91 236 ARG A N 1
ATOM 1830 C CA . ARG A 1 236 ? -13.413 16.490 2.177 1.00 61.91 236 ARG A CA 1
ATOM 1831 C C . ARG A 1 236 ? -13.082 16.470 0.693 1.00 61.91 236 ARG A C 1
ATOM 1833 O O . ARG A 1 236 ? -13.997 16.800 -0.090 1.00 61.91 236 ARG A O 1
#

Sequence (236 aa):
MGLFGKKDREKAGQFIFLTEQIFSMGQIGIAAVGTVSGKVHVGDAVYLYHPGVPLAAARVDKLELAPGRGAEEAENCMVSLHFENMRRENIQRFAVLSNIRSDQMAEQKETVENPQLRGLLSGYAKFEKEPEFLRLFHYSIAHAKFMMAVFADGTNLSFPTVANTDGTSAIPVFTDPEALLRWQNVFDEKHPKKTAVQTFGEAAALSQNGNDGIVINPFDDAPYFLSNDLITKISR

Radius of gyration: 19.11 Å; chains: 1; bounding box: 48×42×56 Å